Protein AF-0000000080695758 (afdb_homodimer)

Structure (mmCIF, N/CA/C/O backbone):
data_AF-0000000080695758-model_v1
#
loop_
_entity.id
_entity.type
_entity.pdbx_description
1 polymer 'Response regulator receiver'
#
loop_
_atom_site.group_PDB
_atom_site.id
_atom_site.type_symbol
_atom_site.label_atom_id
_atom_site.label_alt_id
_atom_site.label_comp_id
_atom_site.label_asym_id
_atom_site.label_entity_id
_atom_site.label_seq_id
_atom_site.pdbx_PDB_ins_code
_atom_site.Cartn_x
_atom_site.Cartn_y
_atom_site.Cartn_z
_atom_site.occupancy
_atom_site.B_iso_or_equiv
_atom_site.auth_seq_id
_atom_site.auth_comp_id
_atom_site.auth_asym_id
_atom_site.auth_atom_id
_atom_site.pdbx_PDB_model_num
ATOM 1 N N . ALA A 1 1 ? 34.219 -2.533 -38.031 1 40.09 1 ALA A N 1
ATOM 2 C CA . ALA A 1 1 ? 34.406 -2.42 -36.594 1 40.09 1 ALA A CA 1
ATOM 3 C C . ALA A 1 1 ? 33.344 -3.213 -35.844 1 40.09 1 ALA A C 1
ATOM 5 O O . ALA A 1 1 ? 32.188 -3.244 -36.25 1 40.09 1 ALA A O 1
ATOM 6 N N . PRO A 1 2 ? 33.594 -4.176 -34.906 1 48.44 2 PRO A N 1
ATOM 7 C CA . PRO A 1 2 ? 32.625 -5.121 -34.344 1 48.44 2 PRO A CA 1
ATOM 8 C C . PRO A 1 2 ? 31.531 -4.43 -33.531 1 48.44 2 PRO A C 1
ATOM 10 O O . PRO A 1 2 ? 31.75 -3.332 -33 1 48.44 2 PRO A O 1
ATOM 13 N N . ALA A 1 3 ? 30.266 -4.734 -33.719 1 59.06 3 ALA A N 1
ATOM 14 C CA . ALA A 1 3 ? 29.078 -4.188 -33.062 1 59.06 3 ALA A CA 1
ATOM 15 C C . ALA A 1 3 ? 29.25 -4.148 -31.562 1 59.06 3 ALA A C 1
ATOM 17 O O . ALA A 1 3 ? 29.859 -5.039 -30.984 1 59.06 3 ALA A O 1
ATOM 18 N N . PRO A 1 4 ? 29.375 -2.959 -30.859 1 50.59 4 PRO A N 1
ATOM 19 C CA . PRO A 1 4 ? 29.609 -2.855 -29.422 1 50.59 4 PRO A CA 1
ATOM 20 C C . PRO A 1 4 ? 28.719 -3.785 -28.609 1 50.59 4 PRO A C 1
ATOM 22 O O . PRO A 1 4 ? 27.562 -4.043 -28.984 1 50.59 4 PRO A O 1
ATOM 25 N N . LYS A 1 5 ? 29.188 -4.793 -27.859 1 50.69 5 LYS A N 1
ATOM 26 C CA . LYS A 1 5 ? 28.453 -5.711 -27 1 50.69 5 LYS A CA 1
ATOM 27 C C . LYS A 1 5 ? 27.469 -4.957 -26.109 1 50.69 5 LYS A C 1
ATOM 29 O O . LYS A 1 5 ? 27.797 -3.902 -25.562 1 50.69 5 LYS A O 1
ATOM 34 N N . PRO A 1 6 ? 26.109 -5.141 -26.219 1 49.41 6 PRO A N 1
ATOM 35 C CA . PRO A 1 6 ? 25.125 -4.43 -25.406 1 49.41 6 PRO A CA 1
ATOM 36 C C . PRO A 1 6 ? 25.516 -4.344 -23.938 1 49.41 6 PRO A C 1
ATOM 38 O O . PRO A 1 6 ? 26.234 -5.215 -23.438 1 49.41 6 PRO A O 1
ATOM 41 N N . ALA A 1 7 ? 25.547 -3.215 -23.281 1 50.53 7 ALA A N 1
ATOM 42 C CA . ALA A 1 7 ? 25.844 -2.969 -21.859 1 50.53 7 ALA A CA 1
ATOM 43 C C . ALA A 1 7 ? 25.156 -4.004 -20.969 1 50.53 7 ALA A C 1
ATOM 45 O O . ALA A 1 7 ? 24.125 -4.57 -21.344 1 50.53 7 ALA A O 1
ATOM 46 N N . PRO A 1 8 ? 25.859 -4.75 -20.125 1 46.97 8 PRO A N 1
ATOM 47 C CA . PRO A 1 8 ? 25.312 -5.785 -19.25 1 46.97 8 PRO A CA 1
ATOM 48 C C . PRO A 1 8 ? 23.969 -5.387 -18.641 1 46.97 8 PRO A C 1
ATOM 50 O O . PRO A 1 8 ? 23.734 -4.211 -18.359 1 46.97 8 PRO A O 1
ATOM 53 N N . ALA A 1 9 ? 22.891 -6.078 -18.812 1 52.06 9 ALA A N 1
ATOM 54 C CA . ALA A 1 9 ? 21.578 -5.891 -18.203 1 52.06 9 ALA A CA 1
ATOM 55 C C . ALA A 1 9 ? 21.688 -5.625 -16.703 1 52.06 9 ALA A C 1
ATOM 57 O O . ALA A 1 9 ? 22.641 -6.086 -16.062 1 52.06 9 ALA A O 1
ATOM 58 N N . PRO A 1 10 ? 21.375 -4.516 -16.219 1 50.38 10 PRO A N 1
ATOM 59 C CA . PRO A 1 10 ? 21.438 -4.277 -14.773 1 50.38 10 PRO A CA 1
ATOM 60 C C . PRO A 1 10 ? 21.094 -5.523 -13.953 1 50.38 10 PRO A C 1
ATOM 62 O O . PRO A 1 10 ? 20.25 -6.316 -14.359 1 50.38 10 PRO A O 1
ATOM 65 N N . VAL A 1 11 ? 22.016 -5.961 -13.188 1 52.47 11 VAL A N 1
ATOM 66 C CA . VAL A 1 11 ? 21.891 -7.141 -12.344 1 52.47 11 VAL A CA 1
ATOM 67 C C . VAL A 1 11 ? 20.578 -7.082 -11.57 1 52.47 11 VAL A C 1
ATOM 69 O O . VAL A 1 11 ? 20.297 -6.102 -10.867 1 52.47 11 VAL A O 1
ATOM 72 N N . ARG A 1 12 ? 19.531 -7.582 -12.117 1 58.72 12 ARG A N 1
ATOM 73 C CA . ARG A 1 12 ? 18.25 -7.715 -11.438 1 58.72 12 ARG A CA 1
ATOM 74 C C . ARG A 1 12 ? 18.406 -8.445 -10.109 1 58.72 12 ARG A C 1
ATOM 76 O O . ARG A 1 12 ? 19.109 -9.445 -10.023 1 58.72 12 ARG A O 1
ATOM 83 N N . SER A 1 13 ? 18.188 -7.68 -8.93 1 67 13 SER A N 1
ATOM 84 C CA . SER A 1 13 ? 18.219 -8.312 -7.617 1 67 13 SER A CA 1
ATOM 85 C C . SER A 1 13 ? 17.516 -9.664 -7.637 1 67 13 SER A C 1
ATOM 87 O O . SER A 1 13 ? 16.703 -9.938 -8.523 1 67 13 SER A O 1
ATOM 89 N N . ALA A 1 14 ? 18.016 -10.508 -6.859 1 75.44 14 ALA A N 1
ATOM 90 C CA . ALA A 1 14 ? 17.516 -11.875 -6.738 1 75.44 14 ALA A CA 1
ATOM 91 C C . ALA A 1 14 ? 16.031 -11.875 -6.395 1 75.44 14 ALA A C 1
ATOM 93 O O . ALA A 1 14 ? 15.555 -11.031 -5.633 1 75.44 14 ALA A O 1
ATOM 94 N N . GLN A 1 15 ? 15.281 -12.641 -7.121 1 80.12 15 GLN A N 1
ATOM 95 C CA . GLN A 1 15 ? 13.852 -12.82 -6.875 1 80.12 15 GLN A CA 1
ATOM 96 C C . GLN A 1 15 ? 13.602 -13.352 -5.465 1 80.12 15 GLN A C 1
ATOM 98 O O . GLN A 1 15 ? 14.195 -14.352 -5.059 1 80.12 15 GLN A O 1
ATOM 103 N N . PRO A 1 16 ? 12.805 -12.641 -4.73 1 85.62 16 PRO A N 1
ATOM 104 C CA . PRO A 1 16 ? 12.484 -13.164 -3.402 1 85.62 16 PRO A CA 1
ATOM 105 C C . PRO A 1 16 ? 11.883 -14.57 -3.451 1 85.62 16 PRO A C 1
ATOM 107 O O . PRO A 1 16 ? 11.234 -14.93 -4.434 1 85.62 16 PRO A O 1
ATOM 110 N N . THR A 1 17 ? 12.188 -15.375 -2.41 1 86.31 17 THR A N 1
ATOM 111 C CA . THR A 1 17 ? 11.633 -16.719 -2.32 1 86.31 17 THR A CA 1
ATOM 112 C C . THR A 1 17 ? 10.312 -16.719 -1.546 1 86.31 17 THR A C 1
ATOM 114 O O . THR A 1 17 ? 10.055 -15.797 -0.765 1 86.31 17 THR A O 1
ATOM 117 N N . GLY A 1 18 ? 9.438 -17.688 -1.963 1 86.94 18 GLY A N 1
ATOM 118 C CA . GLY A 1 18 ? 8.141 -17.766 -1.302 1 86.94 18 GLY A CA 1
ATOM 119 C C . GLY A 1 18 ? 7.57 -19.172 -1.282 1 86.94 18 GLY A C 1
ATOM 120 O O . GLY A 1 18 ? 8.297 -20.156 -1.453 1 86.94 18 GLY A O 1
ATOM 121 N N . ARG A 1 19 ? 6.324 -19.281 -0.872 1 83.88 19 ARG A N 1
ATOM 122 C CA . ARG A 1 19 ? 5.605 -20.531 -0.736 1 83.88 19 ARG A CA 1
ATOM 123 C C . ARG A 1 19 ? 5.246 -21.109 -2.102 1 83.88 19 ARG A C 1
ATOM 125 O O . ARG A 1 19 ? 4.984 -22.312 -2.229 1 83.88 19 ARG A O 1
ATOM 132 N N . GLY A 1 20 ? 5.184 -20.234 -3.07 1 88.31 20 GLY A N 1
ATOM 133 C CA . GLY A 1 20 ? 4.785 -20.625 -4.414 1 88.31 20 GLY A CA 1
ATOM 134 C C . GLY A 1 20 ? 4.844 -19.484 -5.41 1 88.31 20 GLY A C 1
ATOM 135 O O . GLY A 1 20 ? 5.395 -18.422 -5.113 1 88.31 20 GLY A O 1
ATOM 136 N N . GLN A 1 21 ? 4.379 -19.938 -6.57 1 91.06 21 GLN A N 1
ATOM 137 C CA . GLN A 1 21 ? 4.312 -18.953 -7.645 1 91.06 21 GLN A CA 1
ATOM 138 C C . GLN A 1 21 ? 2.9 -18.844 -8.219 1 91.06 21 GLN A C 1
ATOM 140 O O . GLN A 1 21 ? 2.078 -19.75 -8.008 1 91.06 21 GLN A O 1
ATOM 145 N N . GLY A 1 22 ? 2.621 -17.703 -8.828 1 93.81 22 GLY A N 1
ATOM 146 C CA . GLY A 1 22 ? 1.335 -17.484 -9.469 1 93.81 22 GLY A CA 1
ATOM 147 C C . GLY A 1 22 ? 1.36 -16.359 -10.484 1 93.81 22 GLY A C 1
ATOM 148 O O . GLY A 1 22 ? 2.432 -15.883 -10.859 1 93.81 22 GLY A O 1
ATOM 149 N N . GLN A 1 23 ? 0.161 -16.156 -11.016 1 96.44 23 GLN A N 1
ATOM 150 C CA . GLN A 1 23 ? -0.041 -15.039 -11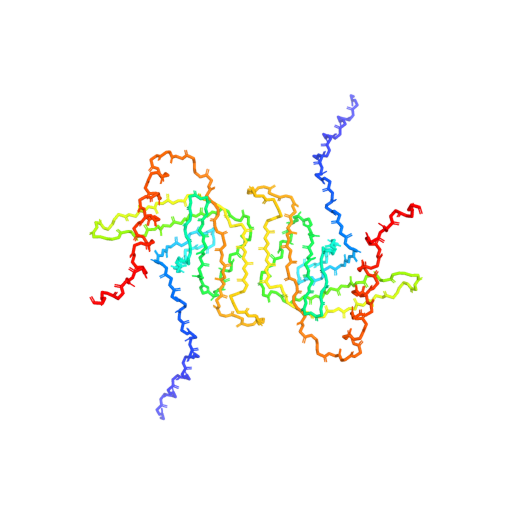.938 1 96.44 23 GLN A CA 1
ATOM 151 C C . GLN A 1 23 ? -1.097 -14.07 -11.414 1 96.44 23 GLN A C 1
ATOM 153 O O . GLN A 1 23 ? -2.203 -14.484 -11.055 1 96.44 23 GLN A O 1
ATOM 158 N N . LEU A 1 24 ? -0.709 -12.852 -11.344 1 97.12 24 LEU A N 1
ATOM 159 C CA . LEU A 1 24 ? -1.635 -11.789 -10.977 1 97.12 24 LEU A CA 1
ATOM 160 C C . LEU A 1 24 ? -2.158 -11.07 -12.211 1 97.12 24 LEU A C 1
ATOM 162 O O . LEU A 1 24 ? -1.387 -10.445 -12.945 1 97.12 24 LEU A O 1
ATOM 166 N N . ARG A 1 25 ? -3.391 -11.141 -12.367 1 98 25 ARG A N 1
ATOM 167 C CA . ARG A 1 25 ? -4.012 -10.477 -13.516 1 98 25 ARG A CA 1
ATOM 168 C C . ARG A 1 25 ? -4.688 -9.18 -13.102 1 98 25 ARG A C 1
ATOM 170 O O . ARG A 1 25 ? -5.586 -9.18 -12.258 1 98 25 ARG A O 1
ATOM 177 N N . LEU A 1 26 ? -4.203 -8.203 -13.641 1 96.94 26 LEU A N 1
ATOM 178 C CA . LEU A 1 26 ? -4.703 -6.852 -13.398 1 96.94 26 LEU A CA 1
ATOM 179 C C . LEU A 1 26 ? -5.328 -6.27 -14.664 1 96.94 26 LEU A C 1
ATOM 181 O O . LEU A 1 26 ? -5.16 -6.816 -15.758 1 96.94 26 LEU A O 1
ATOM 185 N N . PRO A 1 27 ? -6.094 -5.113 -14.508 1 94.12 27 PRO A N 1
ATOM 186 C CA . PRO A 1 27 ? -6.641 -4.457 -15.695 1 94.12 27 PRO A CA 1
ATOM 187 C C . PRO A 1 27 ? -5.559 -4.07 -16.703 1 94.12 27 PRO A C 1
ATOM 189 O O . PRO A 1 27 ? -5.816 -4.047 -17.906 1 94.12 27 PRO A O 1
ATOM 192 N N . ASN A 1 28 ? -4.441 -3.832 -16.203 1 93.25 28 ASN A N 1
ATOM 193 C CA . ASN A 1 28 ? -3.395 -3.346 -17.094 1 93.25 28 ASN A CA 1
ATOM 194 C C . ASN A 1 28 ? -2.441 -4.465 -17.5 1 93.25 28 ASN A C 1
ATOM 196 O O . ASN A 1 28 ? -1.382 -4.207 -18.078 1 93.25 28 ASN A O 1
ATOM 200 N N . GLY A 1 29 ? -2.762 -5.711 -17.188 1 94.62 29 GLY A N 1
ATOM 201 C CA . GLY A 1 29 ? -1.928 -6.816 -17.641 1 94.62 29 GLY A CA 1
ATOM 202 C C . GLY A 1 29 ? -1.77 -7.91 -16.594 1 94.62 29 GLY A C 1
ATOM 203 O O . GLY A 1 29 ? -2.303 -7.805 -15.492 1 94.62 29 GLY A O 1
ATOM 204 N N . THR A 1 30 ? -1.079 -8.945 -17 1 96.5 30 THR A N 1
ATOM 205 C CA . THR A 1 30 ? -0.782 -10.086 -16.141 1 96.5 30 THR A CA 1
ATOM 206 C C . THR A 1 30 ? 0.687 -10.086 -15.734 1 96.5 30 THR A C 1
ATOM 208 O O . THR A 1 30 ? 1.567 -9.812 -16.547 1 96.5 30 THR A O 1
ATOM 211 N N . GLN A 1 31 ? 0.885 -10.383 -14.469 1 95 31 GLN A N 1
ATOM 212 C CA . GLN A 1 31 ? 2.252 -10.383 -13.961 1 95 31 GLN A CA 1
ATOM 213 C C . GLN A 1 31 ? 2.521 -11.617 -13.109 1 95 31 GLN A C 1
ATOM 215 O O . GLN A 1 31 ? 1.7 -12 -12.273 1 95 31 GLN A O 1
ATOM 220 N N . SER A 1 32 ? 3.713 -12.203 -13.398 1 95.12 32 SER A N 1
ATOM 221 C CA . SER A 1 32 ? 4.133 -13.297 -12.523 1 95.12 32 SER A CA 1
ATOM 222 C C . SER A 1 32 ? 4.383 -12.797 -11.102 1 95.12 32 SER A C 1
ATOM 224 O O . SER A 1 32 ? 4.863 -11.68 -10.906 1 95.12 32 SER A O 1
ATOM 226 N N . CYS A 1 33 ? 4.055 -13.734 -10.109 1 96 33 CYS A N 1
ATOM 227 C CA . CYS A 1 33 ? 4.254 -13.312 -8.727 1 96 33 CYS A CA 1
ATOM 228 C C . CYS A 1 33 ? 4.727 -14.484 -7.867 1 96 33 CYS A C 1
ATOM 230 O O . CYS A 1 33 ? 4.531 -15.641 -8.227 1 96 33 CYS A O 1
ATOM 232 N N . VAL A 1 34 ? 5.441 -14.109 -6.82 1 95.44 34 VAL A N 1
ATOM 233 C CA . VAL A 1 34 ? 5.797 -15.039 -5.758 1 95.44 34 VAL A CA 1
ATOM 234 C C . VAL A 1 34 ? 4.766 -14.961 -4.633 1 95.44 34 VAL A C 1
ATOM 236 O O . VAL A 1 34 ? 4.387 -13.875 -4.207 1 95.44 34 VAL A O 1
ATOM 239 N N . ILE A 1 35 ? 4.285 -16.094 -4.211 1 95.38 35 ILE A N 1
ATOM 240 C CA . ILE A 1 35 ? 3.361 -16.141 -3.082 1 95.38 35 ILE A CA 1
ATOM 241 C C . ILE A 1 35 ? 4.148 -16.219 -1.776 1 95.38 35 ILE A C 1
ATOM 243 O O . ILE A 1 35 ? 4.785 -17.234 -1.482 1 95.38 35 ILE A O 1
ATOM 247 N N . LYS A 1 36 ? 4.062 -15.172 -0.997 1 95.81 36 LYS A N 1
ATOM 248 C CA . LYS A 1 36 ? 4.75 -15.125 0.292 1 95.81 36 LYS A CA 1
ATOM 249 C C . LYS A 1 36 ? 3.896 -15.758 1.39 1 95.81 36 LYS A C 1
ATOM 251 O O . LYS A 1 36 ? 4.422 -16.422 2.291 1 95.81 36 LYS A O 1
ATOM 256 N N . ALA A 1 37 ? 2.67 -15.492 1.323 1 95.5 37 ALA A N 1
ATOM 257 C CA . ALA A 1 37 ? 1.721 -16.031 2.297 1 95.5 37 ALA A CA 1
ATOM 258 C C . ALA A 1 37 ? 0.341 -16.219 1.671 1 95.5 37 ALA A C 1
ATOM 260 O O . ALA A 1 37 ? -0.025 -15.5 0.733 1 95.5 37 ALA A O 1
ATOM 261 N N . LEU A 1 38 ? -0.339 -17.203 2.197 1 93.06 38 LEU A N 1
ATOM 262 C CA . LEU A 1 38 ? -1.688 -17.516 1.74 1 93.06 38 LEU A CA 1
ATOM 263 C C . LEU A 1 38 ? -2.586 -17.891 2.916 1 93.06 38 LEU A C 1
ATOM 265 O O . LEU A 1 38 ? -2.229 -18.734 3.734 1 93.06 38 LEU A O 1
ATOM 269 N N . THR A 1 39 ? -3.639 -17.219 2.99 1 92.88 39 THR A N 1
ATOM 270 C CA . THR A 1 39 ? -4.676 -17.547 3.961 1 92.88 39 THR A CA 1
ATOM 271 C C . THR A 1 39 ? -6.016 -17.766 3.264 1 92.88 39 THR A C 1
ATOM 273 O O . THR A 1 39 ? -6.09 -17.781 2.033 1 92.88 39 THR A O 1
ATOM 276 N N . LEU A 1 40 ? -7.004 -17.938 4 1 91.19 40 LEU A N 1
ATOM 277 C CA . LEU A 1 40 ? -8.32 -18.125 3.408 1 91.19 40 LEU A CA 1
ATOM 278 C C . LEU A 1 40 ? -8.906 -16.781 2.959 1 91.19 40 LEU A C 1
ATOM 280 O O . LEU A 1 40 ? -9.875 -16.75 2.191 1 91.19 40 LEU A O 1
ATOM 284 N N . LYS A 1 41 ? -8.328 -15.688 3.396 1 94 41 LYS A N 1
ATOM 285 C CA . LYS A 1 41 ? -8.914 -14.375 3.145 1 94 41 LYS A CA 1
ATOM 286 C C . LYS A 1 41 ? -8.094 -13.594 2.123 1 94 41 LYS A C 1
ATOM 288 O O . LYS A 1 41 ? -8.633 -12.75 1.398 1 94 41 LYS A O 1
ATOM 293 N N . ASP A 1 42 ? -6.785 -13.875 2.146 1 95.88 42 ASP A N 1
ATOM 294 C CA . ASP A 1 42 ? -5.949 -13.047 1.283 1 95.88 42 ASP A CA 1
ATOM 295 C C . ASP A 1 42 ? -4.633 -13.75 0.955 1 95.88 42 ASP A C 1
ATOM 297 O O . ASP A 1 42 ? -4.363 -14.844 1.463 1 95.88 42 ASP A O 1
ATOM 301 N N . ALA A 1 43 ? -3.951 -13.188 0.046 1 96.12 43 ALA A N 1
ATOM 302 C CA . ALA A 1 43 ? -2.607 -13.617 -0.342 1 96.12 43 ALA A CA 1
ATOM 303 C C . ALA A 1 43 ? -1.634 -12.445 -0.322 1 96.12 43 ALA A C 1
ATOM 305 O O . ALA A 1 43 ? -1.977 -11.336 -0.745 1 96.12 43 ALA A O 1
ATOM 306 N N . THR A 1 44 ? -0.45 -12.688 0.235 1 97.94 44 THR A N 1
ATOM 307 C CA . THR A 1 44 ? 0.65 -11.734 0.107 1 97.94 44 THR A CA 1
ATOM 308 C C . THR A 1 44 ? 1.574 -12.133 -1.042 1 97.94 44 THR A C 1
ATOM 310 O O . THR A 1 44 ? 2.152 -13.219 -1.033 1 97.94 44 THR A O 1
ATOM 313 N N . LEU A 1 45 ? 1.715 -11.258 -1.96 1 97.56 45 LEU A N 1
ATOM 314 C CA . LEU A 1 45 ? 2.453 -11.523 -3.191 1 97.56 45 LEU A CA 1
ATOM 315 C C . LEU A 1 45 ? 3.664 -10.602 -3.305 1 97.56 45 LEU A C 1
ATOM 317 O O . LEU A 1 45 ? 3.68 -9.516 -2.729 1 97.56 45 LEU A O 1
ATOM 321 N N . VAL A 1 46 ? 4.641 -11.07 -4.02 1 97.94 46 VAL A N 1
ATOM 322 C CA . VAL A 1 46 ? 5.773 -10.234 -4.406 1 97.94 46 VAL A CA 1
ATOM 323 C C . VAL A 1 46 ? 5.91 -10.227 -5.926 1 97.94 46 VAL A C 1
ATOM 325 O O . VAL A 1 46 ? 5.941 -11.281 -6.559 1 97.94 46 VAL A O 1
ATOM 328 N N . ILE A 1 47 ? 5.926 -9.062 -6.445 1 97.31 47 ILE A N 1
ATOM 329 C CA . ILE A 1 47 ? 6.039 -8.914 -7.895 1 97.31 47 ILE A CA 1
ATOM 330 C C . ILE A 1 47 ? 7.168 -7.941 -8.227 1 97.31 47 ILE A C 1
ATOM 332 O O . ILE A 1 47 ? 7.578 -7.141 -7.379 1 97.31 47 ILE A O 1
ATOM 336 N N . ARG A 1 48 ? 7.594 -8 -9.453 1 96.56 48 ARG A N 1
ATOM 337 C CA . ARG A 1 48 ? 8.617 -7.074 -9.922 1 96.56 48 ARG A CA 1
ATOM 338 C C . ARG A 1 48 ? 7.992 -5.766 -10.398 1 96.56 48 ARG A C 1
ATOM 340 O O . ARG A 1 48 ? 6.934 -5.773 -11.031 1 96.56 48 ARG A O 1
ATOM 347 N N . VAL A 1 49 ? 8.688 -4.723 -10.055 1 96.5 49 VAL A N 1
ATOM 348 C CA . VAL A 1 49 ? 8.258 -3.43 -10.578 1 96.5 49 VAL A CA 1
ATOM 349 C C . VAL A 1 49 ? 8.352 -3.434 -12.102 1 96.5 49 VAL A C 1
ATOM 351 O O . VAL A 1 49 ? 9.328 -3.924 -12.672 1 96.5 49 VAL A O 1
ATOM 354 N N . SER A 1 50 ? 7.316 -2.967 -12.727 1 94.38 50 SER A N 1
ATOM 355 C CA . SER A 1 50 ? 7.25 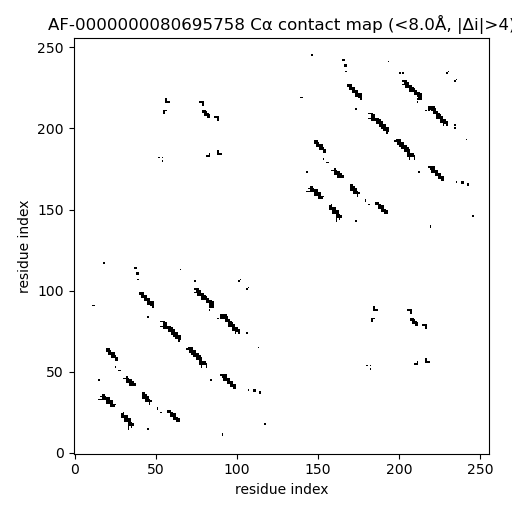-2.848 -14.18 1 94.38 50 SER A CA 1
ATOM 356 C C . SER A 1 50 ? 6.582 -1.542 -14.594 1 94.38 50 SER A C 1
ATOM 358 O O . SER A 1 50 ? 6.352 -0.663 -13.758 1 94.38 50 SER A O 1
ATOM 360 N N . GLU A 1 51 ? 6.387 -1.384 -15.906 1 90.88 51 GLU A N 1
ATOM 361 C CA . GLU A 1 51 ? 5.711 -0.193 -16.406 1 90.88 51 GLU A CA 1
ATOM 362 C C . GLU A 1 51 ? 4.25 -0.159 -15.961 1 90.88 51 GLU A C 1
ATOM 364 O O . GLU A 1 51 ? 3.643 0.912 -15.891 1 90.88 51 GLU A O 1
ATOM 369 N N . ASN A 1 52 ? 3.77 -1.318 -15.695 1 91.44 52 ASN A N 1
ATOM 370 C CA . ASN A 1 52 ? 2.383 -1.44 -15.258 1 91.44 52 ASN A CA 1
ATOM 371 C C . ASN A 1 52 ? 2.289 -1.688 -13.758 1 91.44 52 ASN A C 1
ATOM 373 O O . ASN A 1 52 ? 2.074 -2.82 -13.32 1 91.44 52 ASN A O 1
ATOM 377 N N . LEU A 1 53 ? 2.348 -0.64 -12.992 1 94.44 53 LEU A N 1
ATOM 378 C CA . LEU A 1 53 ? 2.305 -0.777 -11.539 1 94.44 53 LEU A CA 1
ATOM 379 C C . LEU A 1 53 ? 0.891 -1.092 -11.062 1 94.44 53 LEU A C 1
ATOM 381 O O . LEU A 1 53 ? -0.076 -0.486 -11.531 1 94.44 53 LEU A O 1
ATOM 385 N N . PRO A 1 54 ? 0.768 -2.033 -10.133 1 97.31 54 PRO A N 1
ATOM 386 C CA . PRO A 1 54 ? -0.563 -2.277 -9.57 1 97.31 54 PRO A CA 1
ATOM 387 C C . PRO A 1 54 ? -1.109 -1.077 -8.805 1 97.31 54 PRO A C 1
ATOM 389 O O . PRO A 1 54 ? -0.339 -0.312 -8.219 1 97.31 54 PRO A O 1
ATOM 392 N N . GLN A 1 55 ? -2.379 -0.949 -8.852 1 97.06 55 GLN A N 1
ATOM 393 C CA . GLN A 1 55 ? -3.072 0.118 -8.141 1 97.06 55 GLN A CA 1
ATOM 394 C C . GLN A 1 55 ? -3.975 -0.447 -7.047 1 97.06 55 GLN A C 1
ATOM 396 O O . GLN A 1 55 ? -4.707 -1.413 -7.273 1 97.06 55 GLN A O 1
ATOM 401 N N . VAL A 1 56 ? -3.922 0.159 -5.926 1 98.06 56 VAL A N 1
ATOM 402 C CA . VAL A 1 56 ? -4.777 -0.266 -4.824 1 98.06 56 VAL A CA 1
ATOM 403 C C . VAL A 1 56 ? -6.246 -0.176 -5.242 1 98.06 56 VAL A C 1
ATOM 405 O O . VAL A 1 56 ? -6.629 0.723 -5.996 1 98.06 56 VAL A O 1
ATOM 408 N N . LEU A 1 57 ? -7.047 -1.156 -4.758 1 97.62 57 LEU A N 1
ATOM 409 C CA . LEU A 1 57 ? -8.492 -1.241 -4.93 1 97.62 57 LEU A CA 1
ATOM 410 C C . LEU A 1 57 ? -8.844 -1.81 -6.301 1 97.62 57 LEU A C 1
ATOM 412 O O . LEU A 1 57 ? -10 -2.129 -6.57 1 97.62 57 LEU A O 1
ATOM 416 N N . ASP A 1 58 ? -7.836 -1.997 -7.188 1 97.19 58 ASP A N 1
ATOM 417 C CA . ASP A 1 58 ? -8.094 -2.652 -8.469 1 97.19 58 ASP A CA 1
ATOM 418 C C . ASP A 1 58 ? -8.664 -4.055 -8.258 1 97.19 58 ASP A C 1
ATOM 420 O O . ASP A 1 58 ? -8.172 -4.809 -7.414 1 97.19 58 ASP A O 1
ATOM 424 N N . SER A 1 59 ? -9.609 -4.34 -9.031 1 97.44 59 SER A N 1
ATOM 425 C CA . SER A 1 59 ? -10 -5.742 -9.156 1 97.44 59 SER A CA 1
ATOM 426 C C . SER A 1 59 ? -8.922 -6.555 -9.859 1 97.44 59 SER A C 1
ATOM 428 O O . SER A 1 59 ? -8.273 -6.062 -10.789 1 97.44 59 SER A O 1
ATOM 430 N N . ALA A 1 60 ? -8.836 -7.812 -9.328 1 97.56 60 ALA A N 1
ATOM 431 C CA . ALA A 1 60 ? -7.773 -8.648 -9.891 1 97.56 60 ALA A CA 1
ATOM 432 C C . ALA A 1 60 ? -8.117 -10.133 -9.766 1 97.56 60 ALA A C 1
ATOM 434 O O . ALA A 1 60 ? -9.094 -10.492 -9.109 1 97.56 60 ALA A O 1
ATOM 435 N N . VAL A 1 61 ? -7.371 -10.898 -10.453 1 96.69 61 VAL A N 1
ATOM 436 C CA . VAL A 1 61 ? -7.496 -12.352 -10.398 1 96.69 61 VAL A CA 1
ATOM 437 C C . VAL A 1 61 ? -6.129 -12.977 -10.133 1 96.69 61 VAL A C 1
ATOM 439 O O . VAL A 1 61 ? -5.133 -12.602 -10.758 1 96.69 61 VAL A O 1
ATOM 442 N N . LEU A 1 62 ? -6.098 -13.82 -9.211 1 95.5 62 LEU A N 1
ATOM 443 C CA . LEU A 1 62 ? -4.875 -14.555 -8.898 1 95.5 62 LEU A CA 1
ATOM 444 C C . LEU A 1 62 ? -4.98 -16 -9.359 1 95.5 62 LEU A C 1
ATOM 446 O O . LEU A 1 62 ? -5.879 -16.734 -8.93 1 95.5 62 LEU A O 1
ATOM 450 N N . ASP A 1 63 ? -4.094 -16.391 -10.227 1 93.56 63 ASP A N 1
ATOM 451 C CA . ASP A 1 63 ? -4.004 -17.781 -10.664 1 93.56 63 ASP A CA 1
ATOM 452 C C . ASP A 1 63 ? -2.9 -18.531 -9.914 1 93.56 63 AS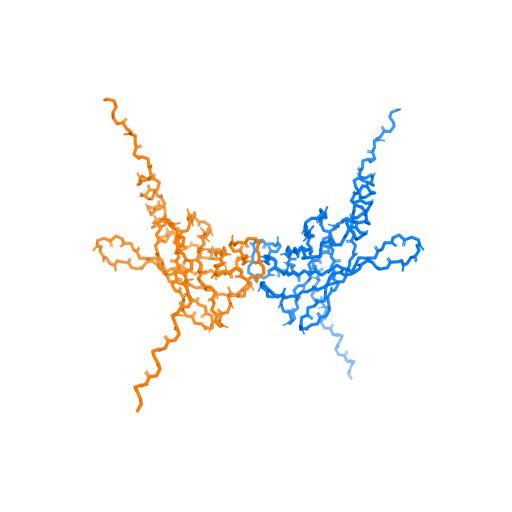P A C 1
ATOM 454 O O . ASP A 1 63 ? -1.724 -18.172 -10.023 1 93.56 63 ASP A O 1
ATOM 458 N N . LEU A 1 64 ? -3.342 -19.516 -9.117 1 88.25 64 LEU A N 1
ATOM 459 C CA . LEU A 1 64 ? -2.395 -20.328 -8.375 1 88.25 64 LEU A CA 1
ATOM 460 C C . LEU A 1 64 ? -2.137 -21.656 -9.102 1 88.25 64 LEU A C 1
ATOM 462 O O . LEU A 1 64 ? -3.074 -22.297 -9.586 1 88.25 64 LEU A O 1
ATOM 466 N N . GLU A 1 65 ? -0.846 -21.859 -9.359 1 75.5 65 GLU A N 1
ATOM 467 C CA . GLU A 1 65 ? -0.507 -23.141 -10 1 75.5 65 GLU A CA 1
ATOM 468 C C . GLU A 1 65 ? -0.168 -24.203 -8.961 1 75.5 65 GLU A C 1
ATOM 470 O O . GLU A 1 65 ? 0.622 -23.953 -8.047 1 75.5 65 GLU A O 1
ATOM 475 N N . GLN A 1 66 ? -0.989 -25.219 -8.867 1 63.66 66 GLN A N 1
ATOM 476 C CA . GLN A 1 66 ? -0.768 -26.25 -7.863 1 63.66 66 GLN A CA 1
ATOM 477 C C . GLN A 1 66 ? -0.247 -27.531 -8.5 1 63.66 66 GLN A C 1
ATOM 479 O O . GLN A 1 66 ? -0.876 -28.078 -9.406 1 63.66 66 GLN A O 1
ATOM 484 N N . GLY A 1 67 ? 0.858 -28.016 -7.793 1 58.97 67 GLY A N 1
ATOM 485 C CA . GLY A 1 67 ? 1.452 -29.344 -7.832 1 58.97 67 GLY A CA 1
ATOM 486 C C . GLY A 1 67 ? 1.383 -29.984 -9.203 1 58.97 67 GLY A C 1
ATOM 487 O O . GLY A 1 67 ? 1.308 -29.297 -10.219 1 58.97 67 GLY A O 1
ATOM 488 N N . GLU A 1 68 ? 1.218 -31.547 -9.273 1 56.88 68 GLU A N 1
ATOM 489 C CA . GLU A 1 68 ? 1.367 -32.562 -10.297 1 56.88 68 GLU A CA 1
ATOM 490 C C . GLU A 1 68 ? 0.278 -32.469 -11.359 1 56.88 68 GLU A C 1
ATOM 492 O O . GLU A 1 68 ? 0.502 -32.781 -12.523 1 56.88 68 GLU A O 1
ATOM 497 N N . ASP A 1 69 ? -0.863 -32 -10.977 1 57.28 69 ASP A N 1
ATOM 498 C CA . ASP A 1 69 ? -1.94 -32.094 -11.953 1 57.28 69 ASP A CA 1
ATOM 499 C C . ASP A 1 69 ? -2.068 -30.828 -12.773 1 57.28 69 ASP A C 1
ATOM 501 O O . ASP A 1 69 ? -2.939 -30.719 -13.641 1 57.28 69 ASP A O 1
ATOM 505 N N . ASN A 1 70 ? -1.28 -29.953 -12.711 1 62.31 70 ASN A N 1
ATOM 506 C CA . ASN A 1 70 ? -1.292 -28.75 -13.523 1 62.31 70 ASN A CA 1
ATOM 507 C C . ASN A 1 70 ? -2.605 -27.984 -13.367 1 62.31 70 ASN A C 1
ATOM 509 O O . ASN A 1 70 ? -3.119 -27.422 -14.344 1 62.31 70 ASN A O 1
ATOM 513 N N . GLU A 1 71 ? -3.336 -28.156 -12.25 1 70.5 71 GLU A N 1
ATOM 514 C CA . GLU A 1 71 ? -4.598 -27.469 -12.023 1 70.5 71 GLU A CA 1
ATOM 515 C C . GLU A 1 71 ? -4.359 -26.031 -11.523 1 70.5 71 GLU A C 1
ATOM 517 O O . GLU A 1 71 ? -3.455 -25.797 -10.727 1 70.5 71 GLU A O 1
ATOM 522 N N . VAL A 1 72 ? -5.031 -25.109 -12.242 1 79.12 72 VAL A N 1
ATOM 523 C CA . VAL A 1 72 ? -4.914 -23.688 -11.914 1 79.12 72 VAL A CA 1
ATOM 524 C C . VAL A 1 72 ? -6.145 -23.234 -11.125 1 79.12 72 VAL A C 1
ATOM 526 O O . VAL A 1 72 ? -7.277 -23.438 -11.562 1 79.12 72 VAL A O 1
ATOM 529 N N . ALA A 1 73 ? -5.875 -22.844 -9.836 1 84.31 73 ALA A N 1
ATOM 530 C CA . ALA A 1 73 ? -6.941 -22.219 -9.047 1 84.31 73 ALA A CA 1
ATOM 531 C C . ALA A 1 73 ? -7.012 -20.719 -9.305 1 84.31 73 ALA A C 1
ATOM 533 O O . ALA A 1 73 ? -6.004 -20.016 -9.203 1 84.31 73 ALA A O 1
ATOM 534 N N . ARG A 1 74 ? -8.219 -20.312 -9.758 1 89.94 74 ARG A N 1
ATOM 535 C CA . ARG A 1 74 ? -8.43 -18.906 -10.047 1 89.94 74 ARG A CA 1
ATOM 536 C C . ARG A 1 74 ? -9.195 -18.219 -8.914 1 89.94 74 ARG A C 1
ATOM 538 O O . ARG A 1 74 ? -10.32 -18.609 -8.594 1 89.94 74 ARG A O 1
ATOM 545 N N . LEU A 1 75 ? -8.57 -17.234 -8.305 1 92.44 75 LEU A N 1
ATOM 546 C CA . LEU A 1 75 ? -9.172 -16.531 -7.184 1 92.44 75 LEU A CA 1
ATOM 547 C C . LEU A 1 75 ? -9.461 -15.078 -7.551 1 92.44 75 LEU A C 1
ATOM 549 O O . LEU A 1 75 ? -8.578 -14.367 -8.031 1 92.44 75 LEU A O 1
ATOM 553 N N . ASN A 1 76 ? -10.719 -14.617 -7.324 1 95.19 76 ASN A N 1
ATOM 554 C CA . ASN A 1 76 ? -11.102 -13.227 -7.559 1 95.19 76 ASN A CA 1
ATOM 555 C C . ASN A 1 76 ? -10.922 -12.383 -6.305 1 95.19 76 ASN A C 1
ATOM 557 O O . ASN A 1 76 ? -11.18 -12.844 -5.191 1 95.19 76 ASN A O 1
ATOM 561 N N . GLY A 1 77 ? -10.484 -11.156 -6.594 1 97.62 77 GLY A N 1
ATOM 562 C CA . GLY A 1 77 ? -10.32 -10.258 -5.461 1 97.62 77 GLY A CA 1
ATOM 563 C C . GLY A 1 77 ? -9.945 -8.844 -5.867 1 97.62 77 GLY A C 1
ATOM 564 O O . GLY A 1 77 ? -10.289 -8.398 -6.965 1 97.62 77 GLY A O 1
ATOM 565 N N . TYR A 1 78 ? -9.438 -8.094 -4.938 1 98.31 78 TYR A N 1
ATOM 566 C CA . TYR A 1 78 ? -8.938 -6.742 -5.16 1 98.31 78 TYR A CA 1
ATOM 567 C C . TYR A 1 78 ? -7.605 -6.535 -4.445 1 98.31 78 TYR A C 1
ATOM 569 O O . TYR A 1 78 ? -7.27 -7.273 -3.514 1 98.31 78 TYR A O 1
ATOM 577 N N . LEU A 1 79 ? -6.875 -5.582 -4.91 1 98.62 79 LEU A N 1
ATOM 578 C CA . LEU A 1 79 ? -5.602 -5.254 -4.273 1 98.62 79 LEU A CA 1
ATOM 579 C C . LEU A 1 79 ? -5.82 -4.41 -3.023 1 98.62 79 LEU A C 1
ATOM 581 O O . LEU A 1 79 ? -6.125 -3.221 -3.119 1 98.62 79 LEU A O 1
ATOM 585 N N . HIS A 1 80 ? -5.586 -5.012 -1.918 1 98.62 80 HIS A N 1
ATOM 586 C CA . HIS A 1 80 ? -5.793 -4.328 -0.646 1 98.62 80 HIS A CA 1
ATOM 587 C C . HIS A 1 80 ? -4.652 -3.359 -0.349 1 98.62 80 HIS A C 1
ATOM 589 O O . HIS A 1 80 ? -4.879 -2.275 0.193 1 98.62 80 HIS A O 1
ATOM 595 N N . SER A 1 81 ? -3.467 -3.779 -0.693 1 98.75 81 SER A N 1
ATOM 596 C CA . SER A 1 81 ? -2.318 -2.914 -0.441 1 98.75 81 SER A CA 1
ATOM 597 C C . SER A 1 81 ? -1.193 -3.188 -1.433 1 98.75 81 SER A C 1
ATOM 599 O O . SER A 1 81 ? -1.07 -4.301 -1.95 1 98.75 81 SER A O 1
ATOM 601 N N . VAL A 1 82 ? -0.456 -2.199 -1.719 1 98.75 82 VAL A N 1
ATOM 602 C CA . VAL A 1 82 ? 0.782 -2.246 -2.488 1 98.75 82 VAL A CA 1
ATOM 603 C C . VAL A 1 82 ? 1.892 -1.521 -1.729 1 98.75 82 VAL A C 1
ATOM 605 O O . VAL A 1 82 ? 1.693 -0.406 -1.242 1 98.75 82 VAL A O 1
ATOM 608 N N . ALA A 1 83 ? 3.053 -2.17 -1.628 1 98.75 83 ALA A N 1
ATOM 609 C CA . ALA A 1 83 ? 4.168 -1.592 -0.882 1 98.75 83 ALA A CA 1
ATOM 610 C C . ALA A 1 83 ? 5.5 -1.91 -1.554 1 98.75 83 ALA A C 1
ATOM 612 O O . ALA A 1 83 ? 5.648 -2.959 -2.186 1 98.75 83 ALA A O 1
ATOM 613 N N . ALA A 1 84 ? 6.367 -0.963 -1.38 1 98.5 84 ALA A N 1
ATOM 614 C CA . ALA A 1 84 ? 7.738 -1.307 -1.738 1 98.5 84 ALA A CA 1
ATOM 615 C C . ALA A 1 84 ? 8.258 -2.463 -0.885 1 98.5 84 ALA A C 1
ATOM 617 O O . ALA A 1 84 ? 8.062 -2.477 0.333 1 98.5 84 ALA A O 1
ATOM 618 N N . PHE A 1 85 ? 8.883 -3.412 -1.577 1 97.38 85 PHE A N 1
ATOM 619 C CA . PHE A 1 85 ? 9.398 -4.559 -0.834 1 97.38 85 PHE A CA 1
ATOM 620 C C . PHE A 1 85 ? 10.641 -4.172 -0.036 1 97.38 85 PHE A C 1
ATOM 622 O O . PHE A 1 85 ? 10.828 -4.641 1.089 1 97.38 85 PHE A O 1
ATOM 629 N N . GLU A 1 86 ? 11.414 -3.301 -0.623 1 96.31 86 GLU A N 1
ATOM 630 C CA . GLU A 1 86 ? 12.578 -2.727 0.047 1 96.31 86 GLU A CA 1
ATOM 631 C C . GLU A 1 86 ? 12.273 -1.326 0.573 1 96.31 86 GLU A C 1
ATOM 633 O O . GLU A 1 86 ? 11.383 -0.644 0.062 1 96.31 86 GLU A O 1
ATOM 638 N N . GLN A 1 87 ? 13.078 -0.95 1.544 1 95.88 87 GLN A N 1
ATOM 639 C CA . GLN A 1 87 ? 12.852 0.371 2.125 1 95.88 87 GLN A CA 1
ATOM 640 C C . GLN A 1 87 ? 13.656 1.438 1.385 1 95.88 87 GLN A C 1
ATOM 642 O O . GLN A 1 87 ? 14.5 2.113 1.98 1 95.88 87 GLN A O 1
ATOM 647 N N . LYS A 1 88 ? 13.367 1.648 0.129 1 96.25 88 LYS A N 1
ATOM 648 C CA . LYS A 1 88 ? 14.023 2.637 -0.721 1 96.25 88 LYS A CA 1
ATOM 649 C C . LYS A 1 88 ? 13.125 3.041 -1.888 1 96.25 88 LYS A C 1
ATOM 651 O O . LYS A 1 88 ? 12.32 2.238 -2.367 1 96.25 88 LYS A O 1
ATOM 656 N N . PRO A 1 89 ? 13.297 4.223 -2.443 1 95.62 89 PRO A N 1
ATOM 657 C CA . PRO A 1 89 ? 12.438 4.727 -3.512 1 95.62 89 PRO A CA 1
ATOM 658 C C . PRO A 1 89 ? 12.648 3.994 -4.836 1 95.62 89 PRO A C 1
ATOM 660 O O . PRO A 1 89 ? 11.82 4.105 -5.746 1 95.62 89 PRO A O 1
ATOM 663 N N . ASP A 1 90 ? 13.75 3.248 -4.969 1 96.12 90 ASP A N 1
ATOM 664 C CA . ASP A 1 90 ? 14.031 2.523 -6.203 1 96.12 90 ASP A CA 1
ATOM 665 C C . ASP A 1 90 ? 13.898 1.017 -5.996 1 96.12 90 ASP A C 1
ATOM 667 O O . ASP A 1 90 ? 14.633 0.234 -6.605 1 96.12 90 ASP A O 1
ATOM 671 N N . SER A 1 91 ? 13.062 0.652 -5.066 1 97.44 91 SER A N 1
ATOM 672 C CA . SER A 1 91 ? 12.805 -0.767 -4.844 1 97.44 91 SER A CA 1
ATOM 673 C C . SER A 1 91 ? 12.461 -1.479 -6.148 1 97.44 91 SER A C 1
ATOM 675 O O . SER A 1 91 ? 11.648 -0.987 -6.934 1 97.44 91 SER A O 1
ATOM 677 N N . GLU A 1 92 ? 12.969 -2.654 -6.387 1 96.69 92 GLU A N 1
ATOM 678 C CA . GLU A 1 92 ? 12.742 -3.414 -7.613 1 96.69 92 GLU A CA 1
ATOM 679 C C . GLU A 1 92 ? 11.547 -4.355 -7.465 1 96.69 92 GLU A C 1
ATOM 681 O O . GLU A 1 92 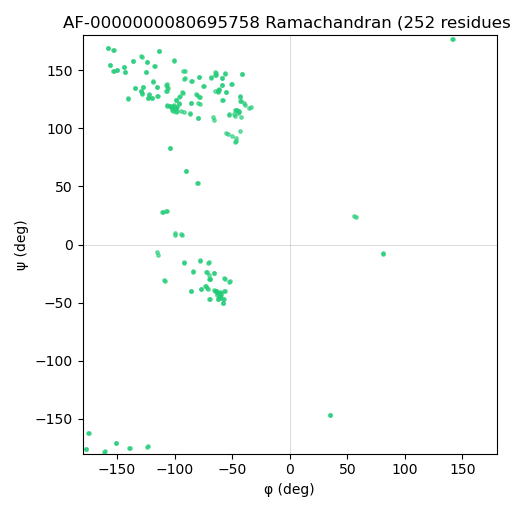? 11.031 -4.875 -8.453 1 96.69 92 GLU A O 1
ATOM 686 N N . TRP A 1 93 ? 11.18 -4.531 -6.184 1 97.44 93 TRP A N 1
ATOM 687 C CA . TRP A 1 93 ? 10.094 -5.461 -5.895 1 97.44 93 TRP A CA 1
ATOM 688 C C . TRP A 1 93 ? 8.984 -4.777 -5.102 1 97.44 93 TRP A C 1
ATOM 690 O O . TRP A 1 93 ? 9.25 -3.867 -4.309 1 97.44 93 TRP A O 1
ATOM 700 N N . LEU A 1 94 ? 7.797 -5.254 -5.363 1 98.25 94 LEU A N 1
ATOM 701 C CA . LEU A 1 94 ? 6.629 -4.781 -4.629 1 98.25 94 LEU A CA 1
ATOM 702 C C . LEU A 1 94 ? 5.969 -5.922 -3.857 1 98.25 94 LEU A C 1
ATOM 704 O O . LEU A 1 94 ? 5.914 -7.051 -4.344 1 98.25 94 LEU A O 1
ATOM 708 N N . GLN A 1 95 ? 5.547 -5.633 -2.703 1 98.62 95 GLN A N 1
ATOM 709 C CA . GLN A 1 95 ? 4.668 -6.539 -1.965 1 98.62 95 GLN A CA 1
ATOM 710 C C . GLN A 1 95 ? 3.203 -6.156 -2.15 1 98.62 95 GLN A C 1
ATOM 712 O O . GLN A 1 95 ? 2.814 -5.016 -1.892 1 98.62 95 GLN A O 1
ATOM 717 N N . VAL A 1 96 ? 2.408 -7.07 -2.535 1 98.62 96 VAL A N 1
ATOM 718 C CA . VAL A 1 96 ? 0.998 -6.824 -2.822 1 98.62 96 VAL A CA 1
ATOM 719 C C . VAL A 1 96 ? 0.127 -7.727 -1.951 1 98.62 96 VAL A C 1
ATOM 721 O O . VAL A 1 96 ? 0.369 -8.93 -1.861 1 98.62 96 VAL A O 1
ATOM 724 N N . THR A 1 97 ? -0.831 -7.141 -1.279 1 98.75 97 THR A N 1
ATOM 725 C CA . THR A 1 97 ? -1.845 -7.938 -0.599 1 98.75 97 THR A CA 1
ATOM 726 C C . THR A 1 97 ? -3.117 -8.023 -1.436 1 98.75 97 THR A C 1
ATOM 728 O O . THR A 1 97 ? -3.756 -7.004 -1.711 1 98.75 97 THR A O 1
ATOM 731 N N . PHE A 1 98 ? -3.396 -9.133 -1.786 1 97.94 98 PHE A N 1
ATOM 732 C CA . PHE A 1 98 ? -4.57 -9.469 -2.58 1 97.94 98 PHE A CA 1
ATOM 733 C C . PHE A 1 98 ? -5.645 -10.109 -1.711 1 97.94 98 PHE A C 1
ATOM 735 O O . PHE A 1 98 ? -5.434 -11.188 -1.148 1 97.94 98 PHE A O 1
ATOM 742 N N . ARG A 1 99 ? -6.801 -9.461 -1.647 1 97.88 99 ARG A N 1
ATOM 743 C CA . ARG A 1 99 ? -7.863 -9.984 -0.798 1 97.88 99 ARG A CA 1
ATOM 744 C C . ARG A 1 99 ? -8.969 -10.617 -1.635 1 97.88 99 ARG A C 1
ATOM 746 O O . ARG A 1 99 ? -9.422 -10.039 -2.625 1 97.88 99 ARG A O 1
ATOM 753 N N . PHE A 1 100 ? -9.367 -11.734 -1.187 1 96.06 100 PHE A N 1
ATOM 754 C CA . PHE A 1 100 ? -10.352 -12.508 -1.937 1 96.06 100 PHE A CA 1
ATOM 755 C C . PHE A 1 100 ? -11.75 -11.945 -1.721 1 96.06 100 PHE A C 1
ATOM 757 O O . PHE A 1 100 ? -12.086 -11.5 -0.621 1 96.06 100 PHE A O 1
ATOM 764 N N . VAL A 1 101 ? -12.555 -11.984 -2.766 1 92.62 101 VAL A N 1
ATOM 765 C CA . VAL A 1 101 ? -13.945 -11.57 -2.656 1 92.62 101 VAL A CA 1
ATOM 766 C C . VAL A 1 101 ? -14.867 -12.766 -2.877 1 92.62 101 VAL A C 1
ATOM 768 O O . VAL A 1 101 ? -16.078 -12.672 -2.676 1 92.62 101 VAL A O 1
ATOM 771 N N . ASP A 1 102 ? -14.32 -13.914 -3.299 1 77.81 102 ASP A N 1
ATOM 772 C CA . ASP A 1 102 ? -15.109 -15.109 -3.588 1 77.81 102 ASP A CA 1
ATOM 773 C C . ASP A 1 102 ? -15.5 -15.836 -2.301 1 77.81 102 ASP A C 1
ATOM 775 O O . ASP A 1 102 ? -14.648 -16.062 -1.436 1 77.81 102 ASP A O 1
ATOM 779 N N . HIS A 1 103 ? -16.766 -16.078 -2.156 1 75.62 103 HIS A N 1
ATOM 780 C CA . HIS A 1 103 ? -17.266 -16.812 -0.998 1 75.62 103 HIS A CA 1
ATOM 781 C C . HIS A 1 103 ? -17.688 -18.234 -1.382 1 75.62 103 HIS A C 1
ATOM 783 O O . HIS A 1 103 ? -18.453 -18.875 -0.651 1 75.62 103 HIS A O 1
ATOM 789 N N . ASP A 1 104 ? -17.047 -18.703 -2.371 1 82.06 104 ASP A N 1
ATOM 790 C CA . ASP A 1 104 ? -17.375 -20.047 -2.854 1 82.06 104 ASP A CA 1
ATOM 791 C C . ASP A 1 104 ? -16.766 -21.125 -1.971 1 82.06 104 ASP A C 1
ATOM 793 O O . ASP A 1 104 ? -15.531 -21.219 -1.879 1 82.06 104 ASP A O 1
ATOM 797 N N . ALA A 1 105 ? -17.594 -22 -1.39 1 84.5 105 ALA A N 1
ATOM 798 C CA . ALA A 1 105 ? -17.156 -23.016 -0.442 1 84.5 105 ALA A CA 1
ATOM 799 C C . ALA A 1 105 ? -16.125 -23.953 -1.077 1 84.5 105 ALA A C 1
ATOM 801 O O . ALA A 1 105 ? -15.188 -24.391 -0.414 1 84.5 105 ALA A O 1
ATOM 802 N N . GLN A 1 106 ? -16.453 -24.328 -2.311 1 82.56 106 GLN A N 1
ATOM 803 C CA . GLN A 1 106 ? -15.516 -25.234 -2.988 1 82.56 106 GLN A CA 1
ATOM 804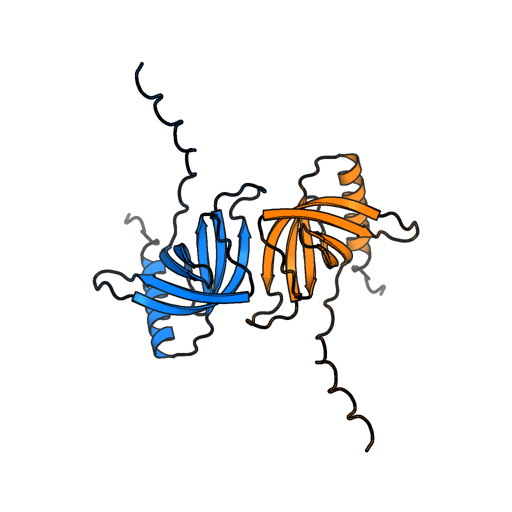 C C . GLN A 1 106 ? -14.141 -24.594 -3.123 1 82.56 106 GLN A C 1
ATOM 806 O O . GLN A 1 106 ? -13.117 -25.266 -2.91 1 82.56 106 GLN A O 1
ATOM 811 N N . LYS A 1 107 ? -14.117 -23.344 -3.457 1 80.75 107 LYS A N 1
ATOM 812 C CA . LYS A 1 107 ? -12.852 -22.625 -3.578 1 80.75 107 LYS A CA 1
ATOM 813 C C . LYS A 1 107 ? -12.141 -22.531 -2.232 1 80.75 107 LYS A C 1
ATOM 815 O O . LYS A 1 107 ? -10.922 -22.703 -2.154 1 80.75 107 LYS A O 1
ATOM 820 N N . LEU A 1 108 ? -12.938 -22.297 -1.25 1 82.75 108 LEU A N 1
ATOM 821 C CA . LEU A 1 108 ? -12.375 -22.188 0.092 1 82.75 108 LEU A CA 1
ATOM 822 C C . LEU A 1 108 ? -11.758 -23.516 0.53 1 82.75 108 LEU A C 1
ATOM 824 O O . LEU A 1 108 ? -10.727 -23.531 1.208 1 82.75 108 LEU A O 1
ATOM 828 N N . ASP A 1 109 ? -12.422 -24.562 0.205 1 86.25 109 ASP A N 1
ATOM 829 C CA . ASP A 1 109 ? -11.883 -25.891 0.515 1 86.25 109 ASP A CA 1
ATOM 830 C C . ASP A 1 109 ? -10.539 -26.109 -0.186 1 86.25 109 ASP A C 1
ATOM 832 O O . ASP A 1 109 ? -9.602 -26.625 0.416 1 86.25 109 ASP A O 1
ATOM 836 N N . TYR A 1 110 ? -10.508 -25.75 -1.402 1 82.06 110 TYR A N 1
ATOM 837 C CA . TYR A 1 110 ? -9.273 -25.859 -2.162 1 82.06 110 TYR A CA 1
ATOM 838 C C . TYR A 1 110 ? -8.156 -25.062 -1.498 1 82.06 110 TYR A C 1
ATOM 840 O O . TYR A 1 110 ? -7.039 -25.562 -1.329 1 82.06 110 TYR A O 1
ATOM 848 N N . LEU A 1 111 ? -8.461 -23.797 -1.178 1 85.06 111 LEU A N 1
ATOM 849 C CA . LEU A 1 111 ? -7.484 -22.922 -0.518 1 85.06 111 LEU A CA 1
ATOM 850 C C . LEU A 1 111 ? -7.004 -23.547 0.788 1 85.06 111 LEU A C 1
ATOM 852 O O . LEU A 1 111 ? -5.809 -23.531 1.09 1 85.06 111 LEU A O 1
ATOM 856 N N . SER A 1 112 ? -7.902 -24.141 1.491 1 87.88 112 SER A N 1
ATOM 857 C CA . SER A 1 112 ? -7.566 -24.797 2.756 1 87.88 112 SER A CA 1
ATOM 858 C C . SER A 1 112 ? -6.547 -25.906 2.551 1 87.88 112 SER A C 1
ATOM 860 O O . SER A 1 112 ? -5.605 -26.047 3.334 1 87.88 112 SER A O 1
ATOM 862 N N . ARG A 1 113 ? -6.766 -26.688 1.582 1 85.5 113 ARG A N 1
ATOM 863 C CA . ARG A 1 113 ? -5.84 -27.781 1.278 1 85.5 113 ARG A CA 1
ATOM 864 C C . ARG A 1 113 ? -4.473 -27.25 0.881 1 85.5 113 ARG A C 1
ATOM 866 O O . ARG A 1 113 ? -3.443 -27.781 1.305 1 85.5 113 ARG A O 1
ATOM 873 N N . LEU A 1 114 ? -4.48 -26.219 0.097 1 81.88 114 LEU A N 1
ATOM 874 C CA . LEU A 1 114 ? -3.232 -25.609 -0.35 1 81.88 114 LEU A CA 1
ATOM 875 C C . LEU A 1 114 ? -2.441 -25.062 0.833 1 81.88 114 LEU A C 1
ATOM 877 O O . LEU A 1 114 ? -1.219 -25.219 0.892 1 81.88 114 LEU A O 1
ATOM 881 N N . ILE A 1 115 ? -3.084 -24.344 1.713 1 86.44 115 ILE A N 1
ATOM 882 C CA . ILE A 1 115 ? -2.455 -23.75 2.883 1 86.44 115 ILE A CA 1
ATOM 883 C C . ILE A 1 115 ? -1.874 -24.844 3.777 1 86.44 115 ILE A C 1
ATOM 885 O O . ILE A 1 115 ? -0.747 -24.719 4.262 1 86.44 115 ILE A O 1
ATOM 889 N N . ALA A 1 116 ? -2.686 -25.922 3.902 1 84.44 116 ALA A N 1
ATOM 890 C CA . ALA A 1 116 ? -2.25 -27.047 4.727 1 84.44 116 ALA A CA 1
ATOM 891 C C . ALA A 1 116 ? -1 -27.703 4.145 1 84.44 116 ALA A C 1
ATOM 893 O O . ALA A 1 116 ? -0.105 -28.109 4.887 1 84.44 116 ALA A O 1
ATOM 894 N N . ARG A 1 117 ? -0.898 -27.844 2.877 1 75 117 ARG A N 1
ATOM 895 C CA . ARG A 1 117 ? 0.252 -28.453 2.211 1 75 117 ARG A CA 1
ATOM 896 C C . ARG A 1 117 ? 1.479 -27.547 2.316 1 75 117 ARG A C 1
ATOM 898 O O . ARG A 1 117 ? 2.605 -28.031 2.422 1 75 117 ARG A O 1
ATOM 905 N N . GLY A 1 118 ? 1.493 -26.219 2.064 1 67.56 118 GLY A N 1
ATOM 906 C CA . GLY A 1 118 ? 2.609 -25.297 2.209 1 67.56 118 GLY A CA 1
ATOM 907 C C . GLY A 1 118 ? 3.193 -25.281 3.609 1 67.56 118 GLY A C 1
ATOM 908 O O . GLY A 1 118 ? 4.391 -25.062 3.783 1 67.56 118 GLY A O 1
ATOM 909 N N . THR A 1 119 ? 2.41 -25.203 4.664 1 55.72 119 THR A N 1
ATOM 910 C CA . THR A 1 119 ? 2.908 -25.359 6.027 1 55.72 119 THR A CA 1
ATOM 911 C C . THR A 1 119 ? 3.705 -26.641 6.168 1 55.72 119 THR A C 1
ATOM 913 O O . THR A 1 119 ? 4.656 -26.719 6.953 1 55.72 119 THR A O 1
ATOM 916 N N . ALA A 1 120 ? 3.447 -27.703 5.504 1 44.75 120 ALA A N 1
ATOM 917 C CA . ALA A 1 120 ? 4.18 -28.969 5.594 1 44.75 120 ALA A CA 1
ATOM 918 C C . ALA A 1 120 ? 5.555 -28.859 4.953 1 44.75 120 ALA A C 1
ATOM 920 O O . ALA A 1 120 ? 6.504 -29.516 5.371 1 44.75 120 ALA A O 1
ATOM 921 N N . GLN A 1 121 ? 5.762 -28.156 3.859 1 43.44 121 GLN A N 1
ATOM 922 C CA . GLN A 1 121 ? 7.066 -28.188 3.205 1 43.44 121 GLN A CA 1
ATOM 923 C C . GLN A 1 121 ? 8.117 -27.453 4.047 1 43.44 121 GLN A C 1
ATOM 925 O O . GLN A 1 121 ? 9.312 -27.719 3.92 1 43.44 121 GLN A O 1
ATOM 930 N N . LYS A 1 122 ? 8 -26.516 4.891 1 41.94 122 LYS A N 1
ATOM 931 C CA . LYS A 1 122 ? 9.109 -25.906 5.625 1 41.94 122 LYS A CA 1
ATOM 932 C C . LYS A 1 122 ? 9.461 -26.719 6.867 1 41.94 122 LYS A C 1
ATOM 934 O O . LYS A 1 122 ? 10.438 -26.422 7.555 1 41.94 122 LYS A O 1
ATOM 939 N N . HIS A 1 123 ? 8.625 -27.5 7.406 1 36.16 123 HIS A N 1
ATOM 940 C CA . HIS A 1 123 ? 9.055 -28.109 8.664 1 36.16 123 HIS A CA 1
ATOM 941 C C . HIS A 1 123 ? 9.984 -29.297 8.406 1 36.16 123 HIS A C 1
ATOM 943 O O . HIS A 1 123 ? 9.516 -30.422 8.227 1 36.16 123 HIS A O 1
ATOM 949 N N . PHE A 1 124 ? 11.055 -29.25 7.672 1 32 124 PHE A N 1
ATOM 950 C CA . PHE A 1 124 ? 12.047 -30.312 7.828 1 32 124 PHE A CA 1
ATOM 951 C C . PHE A 1 124 ? 12.484 -30.422 9.281 1 32 124 PHE A C 1
ATOM 953 O O . PHE A 1 124 ? 13.023 -29.484 9.852 1 32 124 PHE A O 1
ATOM 960 N N . ILE A 1 125 ? 11.977 -31.266 10.117 1 33.69 125 ILE A N 1
ATOM 961 C CA . ILE A 1 125 ? 12.57 -31.734 11.367 1 33.69 125 ILE A CA 1
ATOM 962 C C . ILE A 1 125 ? 13.82 -32.562 11.062 1 33.69 125 ILE A C 1
ATOM 964 O O . ILE A 1 125 ? 13.742 -33.594 10.398 1 33.69 125 ILE A O 1
ATOM 968 N N . PRO A 1 126 ? 15.016 -32.094 11.359 1 33.56 126 PRO A N 1
ATOM 969 C CA . PRO A 1 126 ? 16.219 -32.938 11.367 1 33.56 126 PRO A CA 1
ATOM 970 C C . PRO A 1 126 ? 16.047 -34.219 12.172 1 33.56 126 PRO A C 1
ATOM 972 O O . PRO A 1 126 ? 15.445 -34.188 13.242 1 33.56 126 PRO A O 1
ATOM 975 N N . GLY A 1 127 ? 15.672 -35.281 11.562 1 27.88 127 GLY A N 1
ATOM 976 C CA . GLY A 1 127 ? 15.828 -36.562 12.266 1 27.88 127 GLY A CA 1
ATOM 977 C C . GLY A 1 127 ? 17.156 -36.688 12.969 1 27.88 127 GLY A C 1
ATOM 978 O O . GLY A 1 127 ? 18.219 -36.469 12.359 1 27.88 127 GLY A O 1
ATOM 979 N N . ALA A 1 128 ? 17.203 -36.406 14.336 1 28.22 128 ALA A N 1
ATOM 980 C CA . ALA A 1 128 ? 18.266 -37.062 15.102 1 28.22 128 ALA A CA 1
ATOM 981 C C . ALA A 1 128 ? 18.109 -38.594 15.039 1 28.22 128 ALA A C 1
ATOM 983 O O . ALA A 1 128 ? 17 -39.094 14.883 1 28.22 128 ALA A O 1
ATOM 984 N N . ALA B 1 1 ? -42.969 23.172 -13.109 1 39.59 1 ALA B N 1
ATOM 985 C CA . ALA B 1 1 ? -42.75 22.016 -12.242 1 39.59 1 ALA B CA 1
ATOM 986 C C . ALA B 1 1 ? -41.438 22.172 -11.461 1 39.59 1 ALA B C 1
ATOM 988 O O . ALA B 1 1 ? -40.438 22.656 -12 1 39.59 1 ALA B O 1
ATOM 989 N N . PRO B 1 2 ? -41.344 22.156 -10.117 1 48.78 2 PRO B N 1
ATOM 990 C CA . PRO B 1 2 ? -40.188 22.547 -9.328 1 48.78 2 PRO B CA 1
ATOM 991 C C . PRO B 1 2 ? -38.969 21.672 -9.617 1 48.78 2 PRO B C 1
ATOM 993 O O . PRO B 1 2 ? -39.094 20.516 -10.023 1 48.78 2 PRO B O 1
ATOM 996 N N . ALA B 1 3 ? -37.75 22.188 -9.867 1 58.25 3 ALA B N 1
ATOM 997 C CA . ALA B 1 3 ? -36.469 21.531 -10.172 1 58.25 3 ALA B CA 1
ATOM 998 C C . ALA B 1 3 ? -36.188 20.406 -9.172 1 58.25 3 ALA B C 1
ATOM 1000 O O . ALA B 1 3 ? -36.531 20.531 -7.996 1 58.25 3 ALA B O 1
ATOM 1001 N N . PRO B 1 4 ? -36.188 19.094 -9.523 1 51.75 4 PRO B N 1
ATOM 1002 C CA . PRO B 1 4 ? -36 17.969 -8.602 1 51.75 4 PRO B CA 1
ATOM 1003 C C . PRO B 1 4 ? -34.812 18.172 -7.66 1 51.75 4 PRO B C 1
ATOM 1005 O O . PRO B 1 4 ? -33.844 18.812 -8.039 1 51.75 4 PRO B O 1
ATOM 1008 N N . LYS B 1 5 ? -34.938 18.281 -6.336 1 51.09 5 LYS B N 1
ATOM 1009 C CA . LYS B 1 5 ? -33.906 18.406 -5.32 1 51.09 5 LYS B CA 1
ATOM 1010 C C . LYS B 1 5 ? -32.75 17.422 -5.57 1 51.09 5 LYS B C 1
ATOM 1012 O O . LYS B 1 5 ? -33 16.25 -5.887 1 51.09 5 LYS B O 1
ATOM 1017 N N . PRO B 1 6 ? -31.516 17.844 -5.871 1 50 6 PRO B N 1
ATOM 1018 C CA . PRO B 1 6 ? -30.406 16.938 -6.137 1 50 6 PRO B CA 1
ATOM 1019 C C . PRO B 1 6 ? -30.344 15.773 -5.145 1 50 6 PRO B C 1
ATOM 1021 O O . PRO B 1 6 ? -30.781 15.914 -3.998 1 50 6 PRO B O 1
ATOM 1024 N N . ALA B 1 7 ? -30.297 14.523 -5.512 1 50.44 7 ALA B N 1
ATOM 1025 C CA . ALA B 1 7 ? -30.172 13.312 -4.703 1 50.44 7 ALA B CA 1
ATOM 1026 C C . ALA B 1 7 ? -29.125 13.492 -3.604 1 50.44 7 ALA B C 1
ATOM 1028 O O . ALA B 1 7 ? -28.203 14.305 -3.738 1 50.44 7 ALA B O 1
ATOM 1029 N N . PRO B 1 8 ? -29.453 13.312 -2.322 1 47.19 8 PRO B N 1
ATOM 1030 C CA . PRO B 1 8 ? -28.547 13.484 -1.19 1 47.19 8 PRO B CA 1
ATOM 1031 C C . PRO B 1 8 ? -27.141 12.969 -1.483 1 47.19 8 PRO B C 1
ATOM 1033 O O . PRO B 1 8 ? -26.984 11.977 -2.197 1 47.19 8 PRO B O 1
ATOM 1036 N N . ALA B 1 9 ? -26.094 13.727 -1.433 1 52.19 9 ALA B N 1
ATOM 1037 C CA . ALA B 1 9 ? -24.688 13.359 -1.567 1 52.19 9 ALA B CA 1
ATOM 1038 C C . ALA B 1 9 ? -24.375 12.102 -0.758 1 52.19 9 ALA B C 1
ATOM 1040 O O . ALA B 1 9 ? -25.016 11.836 0.261 1 52.19 9 ALA B O 1
ATOM 1041 N N . PRO B 1 10 ? -24.047 11.055 -1.327 1 50.25 10 PRO B N 1
ATOM 1042 C CA . PRO B 1 10 ? -23.703 9.867 -0.546 1 50.25 10 PRO B CA 1
ATOM 1043 C C . PRO B 1 10 ? -22.984 10.211 0.759 1 50.25 10 PRO B C 1
ATOM 1045 O O . PRO B 1 10 ? -22.203 11.172 0.809 1 50.25 10 PRO B O 1
ATOM 1048 N N . VAL B 1 11 ? -23.578 9.875 1.834 1 52.47 11 VAL B N 1
ATOM 1049 C CA . VAL B 1 11 ? -23.062 10.117 3.174 1 52.47 11 VAL B CA 1
ATOM 1050 C C . VAL B 1 11 ? -21.594 9.711 3.24 1 52.47 11 VAL B C 1
ATOM 1052 O O . VAL B 1 11 ? -21.234 8.57 2.914 1 52.47 11 VAL B O 1
ATOM 1055 N N . ARG B 1 12 ? -20.703 10.594 2.938 1 58.69 12 ARG B N 1
ATOM 1056 C CA . ARG B 1 12 ? -19.266 10.375 3.088 1 58.69 12 ARG B CA 1
ATOM 1057 C C . ARG B 1 12 ? -18.922 9.914 4.5 1 58.69 12 ARG B C 1
ATOM 1059 O O . ARG B 1 12 ? -19.438 10.453 5.48 1 58.69 12 ARG B O 1
ATOM 1066 N N . SER B 1 13 ? -18.453 8.594 4.652 1 67.5 13 SER B N 1
ATOM 1067 C CA . SER B 1 13 ? -18.016 8.086 5.949 1 67.5 13 SER B CA 1
ATOM 1068 C C . SER B 1 13 ? -17.188 9.117 6.699 1 67.5 13 SER B C 1
ATOM 1070 O O . SER B 1 13 ? -16.656 10.047 6.09 1 67.5 13 SER B O 1
ATOM 1072 N N . ALA B 1 14 ? -17.328 9.078 7.938 1 75.88 14 ALA B N 1
ATOM 1073 C CA . ALA B 1 14 ? -16.641 9.992 8.844 1 75.88 14 ALA B CA 1
ATOM 1074 C C . ALA B 1 14 ? -15.133 9.945 8.625 1 75.88 14 ALA B C 1
ATOM 1076 O O . ALA B 1 14 ? -14.57 8.875 8.367 1 75.88 14 ALA B O 1
ATOM 1077 N N . GLN B 1 15 ? -14.539 11.086 8.508 1 80.88 15 GLN B N 1
ATOM 1078 C CA . GLN B 1 15 ? -13.094 11.211 8.375 1 80.88 15 GLN B CA 1
ATOM 1079 C C . GLN B 1 15 ? -12.375 10.602 9.57 1 80.88 15 GLN B C 1
ATOM 1081 O O . GLN B 1 15 ? -12.688 10.922 10.719 1 80.88 15 GLN B O 1
ATOM 1086 N N . PRO B 1 16 ? -11.492 9.695 9.305 1 86.19 16 PRO B N 1
ATOM 1087 C CA . PRO B 1 16 ? -10.727 9.148 10.43 1 86.19 16 PRO B CA 1
ATOM 1088 C C . PRO B 1 16 ? -9.992 10.227 11.227 1 86.19 16 PRO B C 1
ATOM 1090 O O . PRO B 1 16 ? -9.633 11.266 10.672 1 86.19 16 PRO B O 1
ATOM 1093 N N . THR B 1 17 ? -9.859 9.984 12.547 1 86.94 17 THR B N 1
ATOM 1094 C CA . THR B 1 17 ? -9.133 10.922 13.398 1 86.94 17 THR B CA 1
ATOM 1095 C C . THR B 1 17 ? -7.664 10.523 13.508 1 86.94 17 THR B C 1
ATOM 1097 O O . THR B 1 17 ? -7.309 9.367 13.273 1 86.94 17 THR B O 1
ATOM 1100 N N . GLY B 1 18 ? -6.836 11.609 13.68 1 87.31 18 GLY B N 1
ATOM 1101 C CA . GLY B 1 18 ? -5.406 11.352 13.781 1 87.31 18 GLY B CA 1
ATOM 1102 C C . GLY B 1 18 ? -4.676 12.383 14.625 1 87.31 18 GLY B C 1
ATOM 1103 O O . GLY B 1 18 ? -5.293 13.094 15.422 1 87.31 18 GLY B O 1
ATOM 1104 N N . ARG B 1 19 ? -3.367 12.32 14.602 1 84.19 19 ARG B N 1
ATOM 1105 C CA . ARG B 1 19 ? -2.482 13.188 15.375 1 84.19 19 ARG B CA 1
ATOM 1106 C C . ARG B 1 19 ? -2.475 14.602 14.805 1 84.19 19 ARG B C 1
ATOM 1108 O O . ARG B 1 19 ? -2.121 15.555 15.508 1 84.19 19 ARG B O 1
ATOM 1115 N N . GLY B 1 20 ? -2.809 14.695 13.562 1 88.31 20 GLY B N 1
ATOM 1116 C CA . GLY B 1 20 ? -2.777 15.977 12.867 1 88.31 20 GLY B CA 1
ATOM 1117 C C . GLY B 1 20 ? -3.266 15.891 11.438 1 88.31 20 GLY B C 1
ATOM 1118 O O . GLY B 1 20 ? -3.834 14.875 11.023 1 88.31 20 GLY B O 1
ATOM 1119 N N . GLN B 1 21 ? -3.107 17.078 10.875 1 91.12 21 GLN B N 1
ATOM 1120 C CA . GLN B 1 21 ? -3.482 17.172 9.469 1 91.12 21 GLN B CA 1
ATOM 1121 C C . GLN B 1 21 ? -2.324 17.688 8.625 1 91.12 21 GLN B C 1
ATOM 1123 O O . GLN B 1 21 ? -1.37 18.266 9.156 1 91.12 21 GLN B O 1
ATOM 1128 N N . GLY B 1 22 ? -2.377 17.375 7.336 1 93.88 22 GLY B N 1
ATOM 1129 C CA . GLY B 1 22 ? -1.372 17.844 6.395 1 93.88 22 GLY B CA 1
ATOM 1130 C C . GLY B 1 22 ? -1.834 17.781 4.953 1 93.88 22 GLY B C 1
ATOM 1131 O O . GLY B 1 22 ? -3.02 17.594 4.684 1 93.88 22 GLY B O 1
ATOM 1132 N N . GLN B 1 23 ? -0.878 18.188 4.113 1 96.5 23 GLN B N 1
ATOM 1133 C CA . GLN B 1 23 ? -1.096 18.094 2.674 1 96.5 23 GLN B CA 1
ATOM 1134 C C . GLN B 1 23 ? -0.063 17.188 2.014 1 96.5 23 GLN B C 1
ATOM 1136 O O . GLN B 1 23 ? 1.141 17.359 2.213 1 96.5 23 GLN B O 1
ATOM 1141 N N . LEU B 1 24 ? -0.572 16.25 1.304 1 97.19 24 LEU B N 1
ATOM 1142 C CA . LEU B 1 24 ? 0.28 15.367 0.514 1 97.19 24 LEU B CA 1
ATOM 1143 C C . LEU B 1 24 ? 0.322 15.812 -0.943 1 97.19 24 LEU B C 1
ATOM 1145 O O . LEU B 1 24 ? -0.702 15.805 -1.631 1 97.19 24 LEU B O 1
ATOM 1149 N N . ARG B 1 25 ? 1.464 16.141 -1.358 1 98 25 ARG B N 1
ATOM 1150 C CA . ARG B 1 25 ? 1.634 16.578 -2.738 1 98 25 ARG B CA 1
ATOM 1151 C C . ARG B 1 25 ? 2.229 15.477 -3.6 1 98 25 ARG B C 1
ATOM 1153 O O . ARG B 1 25 ? 3.33 14.992 -3.324 1 98 25 ARG B O 1
ATOM 1160 N N . LEU B 1 26 ? 1.484 15.117 -4.5 1 97.06 26 LEU B N 1
ATOM 1161 C CA . LEU B 1 26 ? 1.857 14.078 -5.453 1 97.06 26 LEU B CA 1
ATOM 1162 C C . LEU B 1 26 ? 2.006 14.656 -6.859 1 97.06 26 LEU B C 1
ATOM 1164 O O . LEU B 1 26 ? 1.598 15.789 -7.113 1 97.06 26 LEU B O 1
ATOM 1168 N N . PRO B 1 27 ? 2.631 13.852 -7.797 1 94.25 27 PRO B N 1
ATOM 1169 C CA . PRO B 1 27 ? 2.719 14.312 -9.188 1 94.25 27 PRO B CA 1
ATOM 1170 C C . PRO B 1 27 ? 1.352 14.633 -9.789 1 94.25 27 PRO B C 1
ATOM 1172 O O . PRO B 1 27 ? 1.24 15.508 -10.648 1 94.25 27 PRO B O 1
ATOM 1175 N N . ASN B 1 28 ? 0.411 13.969 -9.32 1 93.31 28 ASN B N 1
ATOM 1176 C CA . ASN B 1 28 ? -0.904 14.133 -9.93 1 93.31 28 ASN B CA 1
ATOM 1177 C C . ASN B 1 28 ? -1.784 15.078 -9.117 1 93.31 28 ASN B C 1
ATOM 1179 O O . ASN B 1 28 ? -2.988 15.172 -9.359 1 93.31 28 ASN B O 1
ATOM 1183 N N . GLY B 1 29 ? -1.229 15.742 -8.102 1 94.69 29 GLY B N 1
ATOM 1184 C CA . GLY B 1 29 ? -2.01 16.719 -7.363 1 94.69 29 GLY B CA 1
ATOM 1185 C C . GLY B 1 29 ? -1.721 16.719 -5.875 1 94.69 29 GLY B C 1
ATOM 1186 O O . GLY B 1 29 ? -0.91 15.914 -5.398 1 94.69 29 GLY B O 1
ATOM 1187 N N . THR B 1 30 ? -2.363 17.641 -5.203 1 96.5 30 THR B N 1
ATOM 1188 C CA . THR B 1 30 ? -2.25 17.766 -3.754 1 96.5 30 THR B CA 1
ATOM 1189 C C . THR B 1 30 ? -3.523 17.281 -3.064 1 96.5 30 THR B C 1
ATOM 1191 O O . THR B 1 30 ? -4.629 17.562 -3.525 1 96.5 30 THR B O 1
ATOM 1194 N N . GLN B 1 31 ? -3.299 16.562 -1.993 1 95.06 31 GLN B N 1
ATOM 1195 C CA . GLN B 1 31 ? -4.445 16.016 -1.268 1 95.06 31 GLN B CA 1
ATOM 1196 C C . GLN B 1 31 ? -4.297 16.234 0.235 1 95.06 31 GLN B C 1
ATOM 1198 O O . GLN B 1 31 ? -3.225 16.016 0.798 1 95.06 31 GLN B O 1
ATOM 1203 N N . SER B 1 32 ? -5.445 16.703 0.817 1 95.19 32 SER B N 1
ATOM 1204 C CA . SER B 1 32 ? -5.449 16.781 2.275 1 95.19 32 SER B CA 1
ATOM 1205 C C . SER B 1 32 ? -5.332 15.391 2.9 1 95.19 32 SER B C 1
ATOM 1207 O O . SER B 1 32 ? -5.875 14.422 2.373 1 95.19 32 SER B O 1
ATOM 1209 N N . CYS B 1 33 ? -4.609 15.359 4.098 1 96.06 33 CYS B N 1
ATOM 1210 C CA . CYS B 1 33 ? -4.445 14.062 4.742 1 96.06 33 CYS B CA 1
ATOM 1211 C C . CYS B 1 33 ? -4.496 14.195 6.258 1 96.06 33 CYS B C 1
ATOM 1213 O O . CYS B 1 33 ? -4.266 15.273 6.801 1 96.06 33 CYS B O 1
ATOM 1215 N N . VAL B 1 34 ? -4.926 13.109 6.879 1 95.5 34 VAL B N 1
ATOM 1216 C CA . VAL B 1 34 ? -4.836 12.945 8.328 1 95.5 34 VAL B CA 1
ATOM 1217 C C . VAL B 1 34 ? -3.539 12.227 8.688 1 95.5 34 VAL B C 1
ATOM 1219 O O . VAL B 1 34 ? -3.191 11.219 8.07 1 95.5 34 VAL B O 1
ATOM 1222 N N . ILE B 1 35 ? -2.814 12.75 9.609 1 95.38 35 ILE B N 1
ATOM 1223 C CA . ILE B 1 35 ? -1.603 12.102 10.102 1 95.38 35 ILE B CA 1
ATOM 1224 C C . ILE B 1 35 ? -1.955 11.125 11.211 1 95.38 35 ILE B C 1
ATOM 1226 O O . ILE B 1 35 ? -2.34 11.531 12.312 1 95.38 35 ILE B O 1
ATOM 1230 N N . LYS B 1 36 ? -1.782 9.859 10.945 1 95.81 36 LYS B N 1
ATOM 1231 C CA . LYS B 1 36 ? -2.061 8.82 11.938 1 95.81 36 LYS B CA 1
ATOM 1232 C C . LYS B 1 36 ? -0.851 8.586 12.836 1 95.81 36 LYS B C 1
ATOM 1234 O O . LYS B 1 36 ? -1.002 8.32 14.031 1 95.81 36 LYS B O 1
ATOM 1239 N N . ALA B 1 37 ? 0.251 8.602 12.242 1 95.56 37 ALA B N 1
ATOM 1240 C CA . ALA B 1 37 ? 1.503 8.398 12.969 1 95.56 37 ALA B CA 1
ATOM 1241 C C . ALA B 1 37 ? 2.65 9.148 12.297 1 95.56 37 ALA B C 1
ATOM 1243 O O . ALA B 1 37 ? 2.633 9.367 11.086 1 95.56 37 ALA B O 1
ATOM 1244 N N . LEU B 1 38 ? 3.582 9.539 13.141 1 93.06 38 LEU B N 1
ATOM 1245 C CA . LEU B 1 38 ? 4.766 10.258 12.68 1 93.06 38 LEU B CA 1
ATOM 1246 C C . LEU B 1 38 ? 6.008 9.797 13.43 1 93.06 38 LEU B C 1
ATOM 1248 O O . LEU B 1 38 ? 6.016 9.75 14.664 1 93.06 38 LEU B O 1
ATOM 1252 N N . THR B 1 39 ? 6.938 9.406 12.703 1 92.75 39 THR B N 1
ATOM 1253 C CA . THR B 1 39 ? 8.25 9.086 13.25 1 92.75 39 THR B CA 1
ATOM 1254 C C . THR B 1 39 ? 9.344 9.906 12.57 1 92.75 39 THR B C 1
ATOM 1256 O O . THR B 1 39 ? 9.047 10.805 11.781 1 92.75 39 THR B O 1
ATOM 1259 N N . LEU B 1 40 ? 10.516 9.625 12.875 1 91.06 40 LEU B N 1
ATOM 1260 C CA . LEU B 1 40 ? 11.617 10.344 12.242 1 91.06 40 LEU B CA 1
ATOM 1261 C C . LEU B 1 40 ? 11.875 9.82 10.828 1 91.06 40 LEU B C 1
ATOM 1263 O O . LEU B 1 40 ? 12.555 10.469 10.039 1 91.06 40 LEU B O 1
ATOM 1267 N N . LYS B 1 41 ? 11.305 8.672 10.492 1 93.94 41 LYS B N 1
ATOM 1268 C CA . LYS B 1 41 ? 11.625 8.023 9.227 1 93.94 41 LYS B CA 1
ATOM 1269 C C . LYS B 1 41 ? 10.445 8.102 8.258 1 93.94 41 LYS B C 1
ATOM 1271 O O . LYS B 1 41 ? 10.641 8.094 7.039 1 93.94 41 LYS B O 1
ATOM 1276 N N . ASP B 1 42 ? 9.25 8.117 8.852 1 95.88 42 ASP B N 1
ATOM 1277 C CA . ASP B 1 42 ? 8.094 8.047 7.961 1 95.88 42 ASP B CA 1
ATOM 1278 C C . ASP B 1 42 ? 6.84 8.602 8.633 1 95.88 42 ASP B C 1
ATOM 1280 O O . ASP B 1 42 ? 6.871 8.961 9.812 1 95.88 42 ASP B O 1
ATOM 1284 N N . ALA B 1 43 ? 5.863 8.781 7.863 1 96.12 43 ALA B N 1
ATOM 1285 C CA . ALA B 1 43 ? 4.531 9.18 8.305 1 96.12 43 ALA B CA 1
ATOM 1286 C C . ALA B 1 43 ? 3.465 8.227 7.77 1 96.12 43 ALA B C 1
ATOM 1288 O O . ALA B 1 43 ? 3.527 7.809 6.609 1 96.12 43 ALA B O 1
ATOM 1289 N N . THR B 1 44 ? 2.535 7.836 8.633 1 97.94 44 THR B N 1
ATOM 1290 C CA . THR B 1 44 ? 1.335 7.133 8.195 1 97.94 44 THR B CA 1
ATOM 1291 C C . THR B 1 44 ? 0.174 8.109 8.016 1 97.94 44 THR B C 1
ATOM 1293 O O . THR B 1 44 ? -0.24 8.773 8.969 1 97.94 44 THR B O 1
ATOM 1296 N N . LEU B 1 45 ? -0.327 8.156 6.852 1 97.62 45 LEU B N 1
ATOM 1297 C CA . LEU B 1 45 ? -1.351 9.125 6.469 1 97.62 45 LEU B CA 1
ATOM 1298 C C . LEU B 1 45 ? -2.65 8.422 6.094 1 97.62 45 LEU B C 1
ATOM 1300 O O . LEU B 1 45 ? -2.633 7.254 5.684 1 97.62 45 LEU B O 1
ATOM 1304 N N . VAL B 1 46 ? -3.723 9.117 6.258 1 97.94 46 VAL B N 1
ATOM 1305 C CA . VAL B 1 46 ? -5.016 8.672 5.742 1 97.94 46 VAL B CA 1
ATOM 1306 C C . VAL B 1 46 ? -5.59 9.734 4.809 1 97.94 46 VAL B C 1
ATOM 1308 O O . VAL B 1 46 ? -5.672 10.906 5.168 1 97.94 46 VAL B O 1
ATOM 1311 N N . ILE B 1 47 ? -5.902 9.305 3.646 1 97.31 47 ILE B N 1
ATOM 1312 C CA . ILE B 1 47 ? -6.453 10.219 2.65 1 97.31 47 ILE B CA 1
ATOM 1313 C C . ILE B 1 47 ? -7.742 9.641 2.076 1 97.31 47 ILE B C 1
ATOM 1315 O O . ILE B 1 47 ? -7.984 8.43 2.162 1 97.31 47 ILE B O 1
ATOM 1319 N N . ARG B 1 48 ? -8.5 10.5 1.477 1 96.56 48 ARG B N 1
ATOM 1320 C CA . ARG B 1 48 ? -9.727 10.062 0.815 1 96.56 48 ARG B CA 1
ATOM 1321 C C . ARG B 1 48 ? -9.438 9.578 -0.604 1 96.56 48 ARG B C 1
ATOM 1323 O O . ARG B 1 48 ? -8.617 10.164 -1.311 1 96.56 48 ARG B O 1
ATOM 1330 N N . VAL B 1 49 ? -10.133 8.531 -0.942 1 96.56 49 VAL B N 1
ATOM 1331 C CA . VAL B 1 49 ? -10.055 8.062 -2.322 1 96.56 49 VAL B CA 1
ATOM 1332 C C . VAL B 1 49 ? -10.578 9.148 -3.266 1 96.56 49 VAL B C 1
ATOM 1334 O O . VAL B 1 49 ? -11.602 9.773 -2.992 1 96.56 49 VAL B O 1
ATOM 1337 N N . SER B 1 50 ? -9.828 9.398 -4.293 1 94.44 50 SER B N 1
ATOM 1338 C CA . SER B 1 50 ? -10.203 10.359 -5.328 1 94.44 50 SER B CA 1
ATOM 1339 C C . SER B 1 50 ? -9.852 9.836 -6.719 1 94.44 50 SER B C 1
ATOM 1341 O O . SER B 1 50 ? -9.5 8.672 -6.875 1 94.44 50 SER B O 1
ATOM 1343 N N . GLU B 1 51 ? -10.07 10.68 -7.723 1 91 51 GLU B N 1
ATOM 1344 C CA . GLU B 1 51 ? -9.727 10.305 -9.086 1 91 51 GLU B CA 1
ATOM 1345 C C . GLU B 1 51 ? -8.219 10.148 -9.25 1 91 51 GLU B C 1
ATOM 1347 O O . GLU B 1 51 ? -7.754 9.438 -10.148 1 91 51 GLU B O 1
ATOM 1352 N N . ASN B 1 52 ? -7.531 10.812 -8.398 1 91.62 52 ASN B N 1
ATOM 1353 C CA . ASN B 1 52 ? -6.074 10.758 -8.438 1 91.62 52 ASN B CA 1
ATOM 1354 C C . ASN B 1 52 ? -5.52 9.875 -7.328 1 91.62 52 ASN B C 1
ATOM 1356 O O . ASN B 1 52 ? -5.055 10.375 -6.305 1 91.62 52 ASN B O 1
ATOM 1360 N N . LEU B 1 53 ? -5.488 8.602 -7.562 1 94.56 53 LEU B N 1
ATOM 1361 C CA . LEU B 1 53 ? -5.008 7.664 -6.551 1 94.56 53 LEU B CA 1
ATOM 1362 C C . LEU B 1 53 ? -3.488 7.727 -6.434 1 94.56 53 LEU B C 1
ATOM 1364 O O . LEU B 1 53 ? -2.787 7.773 -7.445 1 94.56 53 LEU B O 1
ATOM 1368 N N . PRO B 1 54 ? -2.986 7.723 -5.207 1 97.31 54 PRO B N 1
ATOM 1369 C CA . PRO B 1 54 ? -1.53 7.664 -5.062 1 97.31 54 PRO B CA 1
ATOM 1370 C C . PRO B 1 54 ? -0.94 6.355 -5.59 1 97.31 54 PRO B C 1
ATOM 1372 O O . PRO B 1 54 ? -1.596 5.312 -5.535 1 97.31 54 PRO B O 1
ATOM 1375 N N . GLN B 1 55 ? 0.235 6.469 -6.078 1 97.06 55 GLN B N 1
ATOM 1376 C CA . GLN B 1 55 ? 0.968 5.316 -6.586 1 97.06 55 GLN B CA 1
ATOM 1377 C C . GLN B 1 55 ? 2.217 5.047 -5.75 1 97.06 55 GLN B C 1
ATOM 1379 O O . GLN B 1 55 ? 2.963 5.969 -5.426 1 97.06 55 GLN B O 1
ATOM 1384 N N . VAL B 1 56 ? 2.41 3.814 -5.453 1 98.06 56 VAL B N 1
ATOM 1385 C CA . VAL B 1 56 ? 3.598 3.434 -4.695 1 98.06 56 VAL B CA 1
ATOM 1386 C C . VAL B 1 56 ? 4.852 3.857 -5.453 1 98.06 56 VAL B C 1
ATOM 1388 O O . VAL B 1 56 ? 4.883 3.818 -6.688 1 98.06 56 VAL B O 1
ATOM 1391 N N . LEU B 1 57 ? 5.887 4.293 -4.68 1 97.56 57 LEU B N 1
ATOM 1392 C CA . LEU B 1 57 ? 7.219 4.656 -5.156 1 97.56 57 LEU B CA 1
ATOM 1393 C C . LEU B 1 57 ? 7.227 6.07 -5.727 1 97.56 57 LEU B C 1
ATOM 1395 O O . LEU B 1 57 ? 8.289 6.625 -6.008 1 97.56 57 LEU B O 1
ATOM 1399 N N . ASP B 1 58 ? 6.031 6.703 -5.867 1 97.19 58 ASP B N 1
ATOM 1400 C CA . ASP B 1 58 ? 5.988 8.102 -6.293 1 97.19 58 ASP B CA 1
ATOM 1401 C C . ASP B 1 58 ? 6.758 8.992 -5.324 1 97.19 58 ASP B C 1
ATOM 1403 O O . ASP B 1 58 ? 6.641 8.844 -4.105 1 97.19 58 ASP B O 1
ATOM 1407 N N . SER B 1 59 ? 7.477 9.867 -5.898 1 97.44 59 SER B N 1
ATOM 1408 C CA . SER B 1 59 ? 7.984 10.977 -5.094 1 97.44 59 SER B CA 1
ATOM 1409 C C . SER B 1 59 ? 6.859 11.898 -4.652 1 97.44 59 SER B C 1
ATOM 1411 O O . SER B 1 59 ? 5.91 12.133 -5.402 1 97.44 59 SER B O 1
ATOM 1413 N N . ALA B 1 60 ? 7.082 12.375 -3.379 1 97.56 60 ALA B N 1
ATOM 1414 C CA . ALA B 1 60 ? 6.023 13.211 -2.83 1 97.56 60 ALA B CA 1
ATOM 1415 C C . ALA B 1 60 ? 6.574 14.188 -1.799 1 97.56 60 ALA B C 1
ATOM 1417 O O . ALA B 1 60 ? 7.742 14.094 -1.408 1 97.56 60 ALA B O 1
ATOM 1418 N N . VAL B 1 61 ? 5.766 15.117 -1.47 1 96.69 61 VAL B N 1
ATOM 1419 C CA . VAL B 1 61 ? 6.078 16.094 -0.438 1 96.69 61 VAL B CA 1
ATOM 1420 C C . VAL B 1 61 ? 4.941 16.172 0.578 1 96.69 61 VAL B C 1
ATOM 1422 O O . VAL B 1 61 ? 3.77 16.219 0.202 1 96.69 61 VAL B O 1
ATOM 1425 N N . LEU B 1 62 ? 5.285 16.078 1.777 1 95.62 62 LEU B N 1
ATOM 1426 C CA . LEU B 1 62 ? 4.309 16.203 2.855 1 95.62 62 LEU B CA 1
ATOM 1427 C C . LEU B 1 62 ? 4.461 17.547 3.564 1 95.62 62 LEU B C 1
ATOM 1429 O O . LEU B 1 62 ? 5.531 17.859 4.094 1 95.62 62 LEU B O 1
ATOM 1433 N N . ASP B 1 63 ? 3.422 18.344 3.543 1 93.69 63 ASP B N 1
ATOM 1434 C CA . ASP B 1 63 ? 3.385 19.594 4.285 1 93.69 63 ASP B CA 1
ATOM 1435 C C . ASP B 1 63 ? 2.654 19.422 5.613 1 93.69 63 ASP B C 1
ATOM 1437 O O . ASP B 1 63 ? 1.463 19.109 5.641 1 93.69 63 ASP B O 1
ATOM 1441 N N . LEU B 1 64 ? 3.426 19.594 6.688 1 88.38 64 LEU B N 1
ATOM 1442 C CA . LEU B 1 64 ? 2.85 19.516 8.023 1 88.38 64 LEU B CA 1
ATOM 1443 C C . LEU B 1 64 ? 2.566 20.906 8.578 1 88.38 64 LEU B C 1
ATOM 1445 O O . LEU B 1 64 ? 3.398 21.797 8.461 1 88.38 64 LEU B O 1
ATOM 1449 N N . GLU B 1 65 ? 1.299 21.062 8.953 1 75.56 65 GLU B N 1
ATOM 1450 C CA . GLU B 1 65 ? 0.953 22.359 9.547 1 75.56 65 GLU B CA 1
ATOM 1451 C C . GLU B 1 65 ? 1.048 22.297 11.07 1 75.56 65 GLU B C 1
ATOM 1453 O O . GLU B 1 65 ? 0.529 21.375 11.695 1 75.56 65 GLU B O 1
ATOM 1458 N N . GLN B 1 66 ? 1.967 23.031 11.625 1 63.47 66 GLN B N 1
ATOM 1459 C CA . GLN B 1 66 ? 2.152 22.984 13.078 1 63.47 66 GLN B CA 1
ATOM 1460 C C . GLN B 1 66 ? 1.64 24.266 13.727 1 63.47 66 GLN B C 1
ATOM 1462 O O . GLN B 1 66 ? 2.066 25.359 13.375 1 63.47 66 GLN B O 1
ATOM 1467 N N . GLY B 1 67 ? 0.834 23.969 14.82 1 59.41 67 GLY B N 1
ATOM 1468 C CA . GLY B 1 67 ? 0.411 24.844 15.906 1 59.41 67 GLY B CA 1
ATOM 1469 C C . GLY B 1 67 ? 0.182 26.281 15.469 1 59.41 67 GLY B C 1
ATOM 1470 O O . GLY B 1 67 ? -0.103 26.531 14.297 1 59.41 67 GLY B O 1
ATOM 1471 N N . GLU B 1 68 ? 0.507 27.391 16.5 1 57.25 68 GLU B N 1
ATOM 1472 C CA . GLU B 1 68 ? 0.201 28.812 16.625 1 57.25 68 GLU B CA 1
ATOM 1473 C C . GLU B 1 68 ? 0.937 29.641 15.555 1 57.25 68 GLU B C 1
ATOM 1475 O O . GLU B 1 68 ? 0.443 30.672 15.109 1 57.25 68 GLU B O 1
ATOM 1480 N N . ASP B 1 69 ? 2.074 29.172 15.148 1 57.41 69 ASP B N 1
ATOM 1481 C CA . ASP B 1 69 ? 2.85 30.078 14.305 1 57.41 69 ASP B CA 1
ATOM 1482 C C . ASP B 1 69 ? 2.58 29.812 12.82 1 57.41 69 ASP B C 1
ATOM 1484 O O . ASP B 1 69 ? 3.156 30.469 11.953 1 57.41 69 ASP B O 1
ATOM 1488 N N . ASN B 1 70 ? 1.741 29.094 12.461 1 62.69 70 ASN B N 1
ATOM 1489 C CA . ASN B 1 70 ? 1.371 28.844 11.078 1 62.69 70 ASN B CA 1
ATOM 1490 C C . ASN B 1 70 ? 2.566 28.375 10.25 1 62.69 70 ASN B C 1
ATOM 1492 O O . ASN B 1 70 ? 2.711 28.75 9.086 1 62.69 70 ASN B O 1
ATOM 1496 N N . GLU B 1 71 ? 3.6 27.766 10.891 1 70.75 71 GLU B N 1
ATOM 1497 C CA . GLU B 1 71 ? 4.777 27.281 10.172 1 70.75 71 GLU B CA 1
ATOM 1498 C C . GLU B 1 71 ? 4.508 25.922 9.531 1 70.75 71 GLU B C 1
ATOM 1500 O O . GLU B 1 71 ? 3.844 25.062 10.125 1 70.75 71 GLU B O 1
ATOM 1505 N N . VAL B 1 72 ? 4.84 25.891 8.227 1 79.38 72 VAL B N 1
ATOM 1506 C CA . VAL B 1 72 ? 4.645 24.672 7.453 1 79.38 72 VAL B CA 1
ATOM 1507 C C . VAL B 1 72 ? 5.98 23.953 7.273 1 79.38 72 VAL B C 1
ATOM 1509 O O . VAL B 1 72 ? 6.957 24.547 6.812 1 79.38 72 VAL B O 1
ATOM 1512 N N . ALA B 1 73 ? 6.043 22.719 7.879 1 84.5 73 ALA B N 1
ATOM 1513 C CA . ALA B 1 73 ? 7.207 21.859 7.625 1 84.5 73 ALA B CA 1
ATOM 1514 C C . ALA B 1 73 ? 7.004 21.031 6.367 1 84.5 73 ALA B C 1
ATOM 1516 O O . ALA B 1 73 ? 5.988 20.344 6.227 1 84.5 73 ALA B O 1
ATOM 1517 N N . ARG B 1 74 ? 7.961 21.234 5.441 1 90.06 74 ARG B N 1
ATOM 1518 C CA . ARG B 1 74 ? 7.898 20.484 4.188 1 90.06 74 ARG B CA 1
ATOM 1519 C C . ARG B 1 74 ? 8.859 19.297 4.203 1 90.06 74 ARG B C 1
ATOM 1521 O O . ARG B 1 74 ? 10.07 19.484 4.344 1 90.06 74 ARG B O 1
ATOM 1528 N N . LEU B 1 75 ? 8.336 18.109 4.062 1 92.5 75 LEU B N 1
ATOM 1529 C CA . LEU B 1 75 ? 9.141 16.891 4.098 1 92.5 75 LEU B CA 1
ATOM 1530 C C . LEU B 1 75 ? 9.117 16.188 2.748 1 92.5 75 LEU B C 1
ATOM 15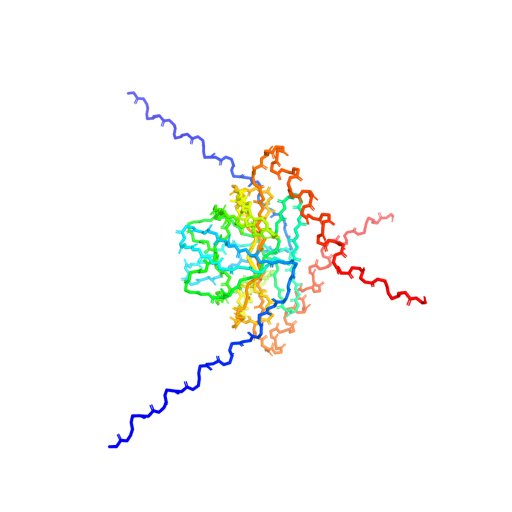32 O O . LEU B 1 75 ? 8.047 15.93 2.195 1 92.5 75 LEU B O 1
ATOM 1536 N N . ASN B 1 76 ? 10.32 15.875 2.203 1 95.12 76 ASN B N 1
ATOM 1537 C CA . ASN B 1 76 ? 10.438 15.133 0.954 1 95.12 76 ASN B CA 1
ATOM 1538 C C . ASN B 1 76 ? 10.516 13.625 1.201 1 95.12 76 ASN B C 1
ATOM 1540 O O . ASN B 1 76 ? 11.141 13.18 2.166 1 95.12 76 ASN B O 1
ATOM 1544 N N . GLY B 1 77 ? 9.875 12.922 0.26 1 97.62 77 GLY B N 1
ATOM 1545 C CA . GLY B 1 77 ? 9.938 11.477 0.393 1 97.62 77 GLY B CA 1
ATOM 1546 C C . GLY B 1 77 ? 9.281 10.742 -0.765 1 97.62 77 GLY B C 1
ATOM 1547 O O . GLY B 1 77 ? 9.234 11.258 -1.883 1 97.62 77 GLY B O 1
ATOM 1548 N N . TYR B 1 78 ? 8.977 9.5 -0.554 1 98.31 78 TYR B N 1
ATOM 1549 C CA . TYR B 1 78 ? 8.258 8.664 -1.51 1 98.31 78 TYR B CA 1
ATOM 1550 C C . TYR B 1 78 ? 7.18 7.848 -0.814 1 98.31 78 TYR B C 1
ATOM 1552 O O . TYR B 1 78 ? 7.23 7.648 0.402 1 98.31 78 TYR B O 1
ATOM 1560 N N . LEU B 1 79 ? 6.227 7.43 -1.579 1 98.62 79 LEU B N 1
ATOM 1561 C CA . LEU B 1 79 ? 5.164 6.594 -1.035 1 98.62 79 LEU B CA 1
ATOM 1562 C C . LEU B 1 79 ? 5.629 5.145 -0.9 1 98.62 79 LEU B C 1
ATOM 1564 O O . LEU B 1 79 ? 5.746 4.434 -1.898 1 98.62 79 LEU B O 1
ATOM 1568 N N . HIS B 1 80 ? 5.809 4.742 0.307 1 98.62 80 HIS B N 1
ATOM 1569 C CA . HIS B 1 80 ? 6.285 3.393 0.571 1 98.62 80 HIS B CA 1
ATOM 1570 C C . HIS B 1 80 ? 5.168 2.369 0.401 1 98.62 80 HIS B C 1
ATOM 1572 O O . HIS B 1 80 ? 5.402 1.262 -0.089 1 98.62 80 HIS B O 1
ATOM 1578 N N . SER B 1 81 ? 3.998 2.746 0.814 1 98.75 81 SER B N 1
ATOM 1579 C CA . SER B 1 81 ? 2.873 1.823 0.694 1 98.75 81 SER B CA 1
ATOM 1580 C C . SER B 1 81 ? 1.551 2.576 0.584 1 98.75 81 SER B C 1
ATOM 1582 O O . SER B 1 81 ? 1.426 3.697 1.08 1 98.75 81 SER B O 1
ATOM 1584 N N . VAL B 1 82 ? 0.647 2.006 -0.086 1 98.75 82 VAL B N 1
ATOM 1585 C CA . VAL B 1 82 ? -0.745 2.432 -0.181 1 98.75 82 VAL B CA 1
ATOM 1586 C C . VAL B 1 82 ? -1.667 1.249 0.111 1 98.75 82 VAL B C 1
ATOM 1588 O O . VAL B 1 82 ? -1.479 0.159 -0.434 1 98.75 82 VAL B O 1
ATOM 1591 N N . ALA B 1 83 ? -2.652 1.476 0.979 1 98.75 83 ALA B N 1
ATOM 1592 C CA . ALA B 1 83 ? -3.566 0.404 1.366 1 98.75 83 ALA B CA 1
ATOM 1593 C C . ALA B 1 83 ? -4.984 0.933 1.554 1 98.75 83 ALA B C 1
ATOM 1595 O O . ALA B 1 83 ? -5.176 2.086 1.944 1 98.75 83 ALA B O 1
ATOM 1596 N N . ALA B 1 84 ? -5.883 0.044 1.249 1 98.5 84 ALA B N 1
ATOM 1597 C CA . ALA B 1 84 ? -7.246 0.361 1.665 1 98.5 84 ALA B CA 1
ATOM 1598 C C . ALA B 1 84 ? -7.344 0.485 3.184 1 98.5 84 ALA B C 1
ATOM 1600 O O . ALA B 1 84 ? -6.809 -0.352 3.914 1 98.5 84 ALA B O 1
ATOM 1601 N N . PHE B 1 85 ? -8.008 1.559 3.6 1 97.38 85 PHE B N 1
ATOM 1602 C CA . PHE B 1 85 ? -8.141 1.755 5.039 1 97.38 85 PHE B CA 1
ATOM 1603 C C . PHE B 1 85 ? -9.133 0.766 5.637 1 97.38 85 PHE B C 1
ATOM 1605 O O . PHE B 1 85 ? -8.93 0.264 6.742 1 97.38 85 PHE B O 1
ATOM 1612 N N . GLU B 1 86 ? -10.148 0.499 4.859 1 96.31 86 GLU B N 1
ATOM 1613 C CA . GLU B 1 86 ? -11.125 -0.523 5.219 1 96.31 86 GLU B CA 1
ATOM 1614 C C . GLU B 1 86 ? -10.867 -1.825 4.465 1 96.31 86 GLU B C 1
ATOM 1616 O O . GLU B 1 86 ? -10.25 -1.818 3.396 1 96.31 86 GLU B O 1
ATOM 1621 N N . GLN B 1 87 ? -11.406 -2.881 5.047 1 95.81 87 GLN B N 1
ATOM 1622 C CA . GLN B 1 87 ? -11.195 -4.18 4.414 1 95.81 87 GLN B CA 1
ATOM 1623 C C . GLN B 1 87 ? -12.305 -4.488 3.414 1 95.81 87 GLN B C 1
ATOM 1625 O O . GLN B 1 87 ? -13.016 -5.484 3.559 1 95.81 87 GLN B O 1
ATOM 1630 N N . LYS B 1 88 ? -12.414 -3.695 2.381 1 96.19 88 LYS B N 1
ATOM 1631 C CA . LYS B 1 88 ? -13.414 -3.855 1.326 1 96.19 88 LYS B CA 1
ATOM 1632 C C . LYS B 1 88 ? -12.953 -3.191 0.031 1 96.19 88 LYS B C 1
ATOM 1634 O O . LYS B 1 88 ? -12.227 -2.195 0.062 1 96.19 88 LYS B O 1
ATOM 1639 N N . PRO B 1 89 ? -13.43 -3.645 -1.113 1 95.69 89 PRO B N 1
ATOM 1640 C CA . PRO B 1 89 ? -12.984 -3.121 -2.408 1 95.69 89 PRO B CA 1
ATOM 1641 C C . PRO B 1 89 ? -13.477 -1.699 -2.67 1 95.69 89 PRO B C 1
ATOM 1643 O O . PRO B 1 89 ? -12.977 -1.025 -3.572 1 95.69 89 PRO B O 1
ATOM 1646 N N . ASP B 1 90 ? -14.461 -1.219 -1.903 1 96.19 90 ASP B N 1
ATOM 1647 C CA . ASP B 1 90 ? -15 0.128 -2.092 1 96.19 90 ASP B CA 1
ATOM 1648 C C . ASP B 1 90 ? -14.617 1.035 -0.923 1 96.19 90 ASP B C 1
ATOM 1650 O O . ASP B 1 90 ? -15.391 1.913 -0.537 1 96.19 90 ASP B O 1
ATOM 1654 N N . SER B 1 91 ? -13.5 0.718 -0.314 1 97.5 91 SER B N 1
ATOM 1655 C CA . SER B 1 91 ? -13.016 1.567 0.768 1 97.5 91 SER B CA 1
ATOM 1656 C C . SER B 1 91 ? -12.977 3.033 0.347 1 97.5 91 SER B C 1
ATOM 1658 O O . SER B 1 91 ? -12.492 3.361 -0.739 1 97.5 91 SER B O 1
ATOM 1660 N N . GLU B 1 92 ? -13.383 3.953 1.182 1 96.75 92 GLU B N 1
ATOM 1661 C CA . GLU B 1 92 ? -13.43 5.379 0.88 1 96.75 92 GLU B CA 1
ATOM 1662 C C . GLU B 1 92 ? -12.141 6.074 1.294 1 96.75 92 GLU B C 1
ATOM 1664 O O . GLU B 1 92 ? -11.875 7.203 0.879 1 96.75 92 GLU B O 1
ATOM 1669 N N . TRP B 1 93 ? -11.398 5.324 2.125 1 97.44 93 TRP B N 1
ATOM 1670 C CA . TRP B 1 93 ? -10.164 5.895 2.656 1 97.44 93 TRP B CA 1
ATOM 1671 C C . TRP B 1 93 ? -8.969 4.996 2.354 1 97.44 93 TRP B C 1
ATOM 1673 O O . TRP B 1 93 ? -9.109 3.771 2.283 1 97.44 93 TRP B O 1
ATOM 1683 N N . LEU B 1 94 ? -7.848 5.664 2.182 1 98.25 94 LEU B N 1
ATOM 1684 C CA . LEU B 1 94 ? -6.586 4.957 1.972 1 98.25 94 LEU B CA 1
ATOM 1685 C C . LEU B 1 94 ? -5.594 5.277 3.082 1 98.25 94 LEU B C 1
ATOM 1687 O O . LEU B 1 94 ? -5.535 6.41 3.564 1 98.25 94 LEU B O 1
ATOM 1691 N N . GLN B 1 95 ? -4.887 4.312 3.486 1 98.62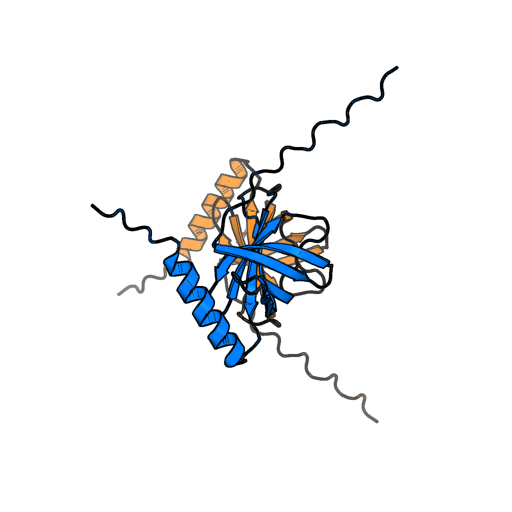 95 GLN B N 1
ATOM 1692 C CA . GLN B 1 95 ? -3.729 4.52 4.348 1 98.62 95 GLN B CA 1
ATOM 1693 C C . GLN B 1 95 ? -2.441 4.574 3.529 1 98.62 95 GLN B C 1
ATOM 1695 O O . GLN B 1 95 ? -2.143 3.654 2.766 1 98.62 95 GLN B O 1
ATOM 1700 N N . VAL B 1 96 ? -1.684 5.582 3.701 1 98.62 96 VAL B N 1
ATOM 1701 C CA . VAL B 1 96 ? -0.462 5.793 2.934 1 98.62 96 VAL B CA 1
ATOM 1702 C C . VAL B 1 96 ? 0.731 5.906 3.879 1 98.62 96 VAL B C 1
ATOM 1704 O O . VAL B 1 96 ? 0.681 6.645 4.867 1 98.62 96 VAL B O 1
ATOM 1707 N N . THR B 1 97 ? 1.763 5.152 3.607 1 98.81 97 THR B N 1
ATOM 1708 C CA . THR B 1 97 ? 3.023 5.344 4.312 1 98.81 97 THR B CA 1
ATOM 1709 C C . THR B 1 97 ? 3.998 6.16 3.471 1 98.81 97 THR B C 1
ATOM 1711 O O . THR B 1 97 ? 4.395 5.734 2.383 1 98.81 97 THR B O 1
ATOM 1714 N N . PHE B 1 98 ? 4.297 7.211 3.949 1 97.94 98 PHE B N 1
ATOM 1715 C CA . PHE B 1 98 ? 5.223 8.156 3.34 1 97.94 98 PHE B CA 1
ATOM 1716 C C . PHE B 1 98 ? 6.578 8.117 4.039 1 97.94 98 PHE B C 1
ATOM 1718 O O . PHE B 1 98 ? 6.676 8.43 5.227 1 97.94 98 PHE B O 1
ATOM 1725 N N . ARG B 1 99 ? 7.605 7.773 3.285 1 97.88 99 ARG B N 1
ATOM 1726 C CA . ARG B 1 99 ? 8.93 7.664 3.889 1 97.88 99 ARG B CA 1
ATOM 1727 C C . ARG B 1 99 ? 9.812 8.844 3.484 1 97.88 99 ARG B C 1
ATOM 1729 O O . ARG B 1 99 ? 9.875 9.203 2.307 1 97.88 99 ARG B O 1
ATOM 1736 N N . PHE B 1 100 ? 10.453 9.344 4.453 1 96.06 100 PHE B N 1
ATOM 1737 C CA . PHE B 1 100 ? 11.266 10.539 4.234 1 96.06 100 PHE B CA 1
ATOM 1738 C C . PHE B 1 100 ? 12.586 10.18 3.568 1 96.06 100 PHE B C 1
ATOM 1740 O O . PHE B 1 100 ? 13.172 9.133 3.857 1 96.06 100 PHE B O 1
ATOM 1747 N N . VAL B 1 101 ? 13.047 11.055 2.693 1 92.62 101 VAL B N 1
ATOM 1748 C CA . VAL B 1 101 ? 14.352 10.875 2.059 1 92.62 101 VAL B CA 1
ATOM 1749 C C . VAL B 1 101 ? 15.297 12 2.488 1 92.62 101 VAL B C 1
ATOM 1751 O O . VAL B 1 101 ? 16.484 11.969 2.176 1 92.62 101 VAL B O 1
ATOM 1754 N N . ASP B 1 102 ? 14.766 12.992 3.217 1 77.94 102 ASP B N 1
ATOM 1755 C CA . ASP B 1 102 ? 15.562 14.141 3.652 1 77.94 102 ASP B CA 1
ATOM 1756 C C . ASP B 1 102 ? 16.422 13.773 4.855 1 77.94 102 ASP B C 1
ATOM 1758 O O . ASP B 1 102 ? 15.945 13.18 5.82 1 77.94 102 ASP B O 1
ATOM 1762 N N . HIS B 1 103 ? 17.703 14.039 4.742 1 75.81 103 HIS B N 1
ATOM 1763 C CA . HIS B 1 103 ? 18.625 13.797 5.848 1 75.81 103 HIS B CA 1
ATOM 1764 C C . HIS B 1 103 ? 19.078 15.102 6.488 1 75.81 103 HIS B C 1
ATOM 1766 O O . HIS B 1 103 ? 20.078 15.141 7.199 1 75.81 103 HIS B O 1
ATOM 1772 N N . ASP B 1 104 ? 18.219 16.047 6.391 1 82.12 104 ASP B N 1
ATOM 1773 C CA . ASP B 1 104 ? 18.547 17.359 6.93 1 82.12 104 ASP B CA 1
ATOM 1774 C C . ASP B 1 104 ? 18.359 17.391 8.445 1 82.12 104 ASP B C 1
ATOM 1776 O O . ASP B 1 104 ? 17.25 17.234 8.945 1 82.12 104 ASP B O 1
ATOM 1780 N N . ALA B 1 105 ? 19.422 17.703 9.18 1 84.56 105 ALA B N 1
ATOM 1781 C CA . ALA B 1 105 ? 19.422 17.672 10.641 1 84.56 105 ALA B CA 1
ATOM 1782 C C . ALA B 1 105 ? 18.391 18.641 11.211 1 84.56 105 ALA B C 1
ATOM 1784 O O . ALA B 1 105 ? 17.75 18.344 12.227 1 84.56 105 ALA B O 1
ATOM 1785 N N . GLN B 1 106 ? 18.359 19.812 10.602 1 82.5 106 GLN B N 1
ATOM 1786 C CA . GLN B 1 106 ? 17.375 20.797 11.086 1 82.5 106 GLN B CA 1
ATOM 1787 C C . GLN B 1 106 ? 15.953 20.266 10.953 1 82.5 106 GLN B C 1
ATOM 1789 O O . GLN B 1 106 ? 15.141 20.422 11.867 1 82.5 106 GLN B O 1
ATOM 1794 N N . LYS B 1 107 ? 15.68 19.609 9.844 1 80.81 107 LYS B N 1
ATOM 1795 C CA . LYS B 1 107 ? 14.352 19.031 9.633 1 80.81 107 LYS B CA 1
ATOM 1796 C C . LYS B 1 107 ? 14.078 17.922 10.633 1 80.81 107 LYS B C 1
ATOM 1798 O O . LYS B 1 107 ? 12.969 17.812 11.164 1 80.81 107 LYS B O 1
ATOM 1803 N N . LEU B 1 108 ? 15.094 17.172 10.875 1 82.56 108 LEU B N 1
ATOM 1804 C CA . LEU B 1 108 ? 14.953 16.062 11.82 1 82.56 108 LEU B CA 1
ATOM 1805 C C . LEU B 1 108 ? 14.672 16.594 13.227 1 82.56 108 LEU B C 1
ATOM 1807 O O . LEU B 1 108 ? 13.898 15.977 13.977 1 82.56 108 LEU B O 1
ATOM 1811 N N . ASP B 1 109 ? 15.336 17.641 13.578 1 86.31 109 ASP B N 1
ATOM 1812 C CA . ASP B 1 109 ? 15.086 18.25 14.875 1 86.31 109 ASP B CA 1
ATOM 1813 C C . ASP B 1 109 ? 13.641 18.719 14.984 1 86.31 109 ASP B C 1
ATOM 1815 O O . ASP B 1 109 ? 12.992 18.531 16.016 1 86.31 109 ASP B O 1
ATOM 1819 N N . TYR B 1 110 ? 13.195 19.328 13.953 1 81.88 110 TYR B N 1
ATOM 1820 C CA . TYR B 1 110 ? 11.805 19.781 13.914 1 81.88 110 TYR B CA 1
ATOM 1821 C C . TYR B 1 110 ? 10.852 18.609 14.102 1 81.88 110 TYR B C 1
ATOM 1823 O O . TYR B 1 110 ? 9.914 18.688 14.898 1 81.88 110 TYR B O 1
ATOM 1831 N N . LEU B 1 111 ? 11.078 17.547 13.305 1 85 111 LEU B N 1
ATOM 1832 C CA . LEU B 1 111 ? 10.25 16.344 13.406 1 85 111 LEU B CA 1
ATOM 1833 C C . LEU B 1 111 ? 10.266 15.789 14.82 1 85 111 LEU B C 1
ATOM 1835 O O . LEU B 1 111 ? 9.219 15.391 15.352 1 85 111 LEU B O 1
ATOM 1839 N N . SER B 1 112 ? 11.398 15.82 15.43 1 87.81 112 SER B N 1
ATOM 1840 C CA . SER B 1 112 ? 11.539 15.32 16.797 1 87.81 112 SER B CA 1
ATOM 1841 C C . SER B 1 112 ? 10.648 16.109 17.766 1 87.81 112 SER B C 1
ATOM 1843 O O . SER B 1 112 ? 10.008 15.516 18.641 1 87.81 112 SER B O 1
ATOM 1845 N N . ARG B 1 113 ? 10.656 17.375 17.641 1 85.62 113 ARG B N 1
ATOM 1846 C CA . ARG B 1 113 ? 9.836 18.219 18.484 1 85.62 113 ARG B CA 1
ATOM 1847 C C . ARG B 1 113 ? 8.352 17.938 18.266 1 85.62 113 ARG B C 1
ATOM 1849 O O . ARG B 1 113 ? 7.57 17.875 19.203 1 85.62 113 ARG B O 1
ATOM 1856 N N . LEU B 1 114 ? 7.996 17.797 17.031 1 81.88 114 LEU B N 1
ATOM 1857 C CA . LEU B 1 114 ? 6.605 17.531 16.672 1 81.88 114 LEU B CA 1
ATOM 1858 C C . LEU B 1 114 ? 6.145 16.203 17.266 1 81.88 114 LEU B C 1
ATOM 1860 O O . LEU B 1 114 ? 5.023 16.109 17.766 1 81.88 114 LEU B O 1
ATOM 1864 N N . ILE B 1 115 ? 6.922 15.18 17.125 1 86.5 115 ILE B N 1
ATOM 1865 C CA . ILE B 1 115 ? 6.602 13.844 17.625 1 86.5 115 ILE B CA 1
ATOM 1866 C C . ILE B 1 115 ? 6.461 13.891 19.141 1 86.5 115 ILE B C 1
ATOM 1868 O O . ILE B 1 115 ? 5.523 13.305 19.703 1 86.5 115 ILE B O 1
ATOM 1872 N N . ALA B 1 116 ? 7.395 14.648 19.75 1 84.56 116 ALA B N 1
ATOM 1873 C CA . ALA B 1 116 ? 7.371 14.781 21.219 1 84.56 116 ALA B CA 1
ATOM 1874 C C . ALA B 1 116 ? 6.094 15.484 21.672 1 84.56 116 ALA B C 1
ATOM 1876 O O . ALA B 1 116 ? 5.52 15.117 22.703 1 84.56 116 ALA B O 1
ATOM 1877 N N . ARG B 1 117 ? 5.633 16.469 21.016 1 75.06 117 ARG B N 1
ATOM 1878 C CA . ARG B 1 117 ? 4.418 17.203 21.359 1 75.06 117 ARG B CA 1
ATOM 1879 C C . ARG B 1 117 ? 3.178 16.344 21.141 1 75.06 117 ARG B C 1
ATOM 1881 O O . ARG B 1 117 ? 2.203 16.453 21.891 1 75.06 117 ARG B O 1
ATOM 1888 N N . GLY B 1 118 ? 2.932 15.602 20.047 1 67.69 118 GLY B N 1
ATOM 1889 C CA . GLY B 1 118 ? 1.803 14.719 19.812 1 67.69 118 GLY B CA 1
ATOM 1890 C C . GLY B 1 118 ? 1.665 13.625 20.844 1 67.69 118 GLY B C 1
ATOM 1891 O O . GLY B 1 118 ? 0.555 13.18 21.156 1 67.69 118 GLY B O 1
ATOM 1892 N N . THR B 1 119 ? 2.73 12.93 21.203 1 55.22 119 THR B N 1
ATOM 1893 C CA . THR B 1 119 ? 2.686 11.992 22.328 1 55.22 119 THR B CA 1
ATOM 1894 C C . THR B 1 119 ? 2.129 12.664 23.578 1 55.22 119 THR B C 1
ATOM 1896 O O . THR B 1 119 ? 1.481 12.016 24.406 1 55.22 119 THR B O 1
ATOM 1899 N N . ALA B 1 120 ? 2.297 13.922 23.828 1 45.5 120 ALA B N 1
ATOM 1900 C CA . ALA B 1 120 ? 1.776 14.609 25 1 45.5 120 ALA B CA 1
ATOM 1901 C C . ALA B 1 120 ? 0.26 14.766 24.922 1 45.5 120 ALA B C 1
ATOM 1903 O O . ALA B 1 120 ? -0.425 14.766 25.953 1 45.5 120 ALA B O 1
ATOM 1904 N N . GLN B 1 121 ? -0.371 15.031 23.812 1 43.41 121 GLN B N 1
ATOM 1905 C CA . GLN B 1 121 ? -1.806 15.297 23.797 1 43.41 121 GLN B CA 1
ATOM 1906 C C . GLN B 1 121 ? -2.604 14.039 24.125 1 43.41 121 GLN B C 1
ATOM 1908 O O . GLN B 1 121 ? -3.723 14.125 24.641 1 43.41 121 GLN B O 1
ATOM 1913 N N . LYS B 1 122 ? -2.336 12.828 23.922 1 41.81 122 LYS B N 1
ATOM 1914 C CA . LYS B 1 122 ? -3.219 11.719 24.281 1 41.81 122 LYS B CA 1
ATOM 1915 C C . LYS B 1 122 ? -3.035 11.32 25.734 1 41.81 122 LYS B C 1
ATOM 1917 O O . LYS B 1 122 ? -3.773 10.477 26.25 1 41.81 122 LYS B O 1
ATOM 1922 N N . HIS B 1 123 ? -1.954 11.57 26.344 1 36 123 HIS B N 1
ATOM 1923 C CA . HIS B 1 123 ? -1.87 11 27.672 1 36 123 HIS B CA 1
ATOM 1924 C C . HIS B 1 123 ? -2.627 11.859 28.688 1 36 123 HIS B C 1
ATOM 1926 O O . HIS B 1 123 ? -2.068 12.797 29.25 1 36 123 HIS B O 1
ATOM 1932 N N . PHE B 1 124 ? -3.879 12.242 28.578 1 31.56 124 PHE B N 1
ATOM 1933 C CA . PHE B 1 124 ? -4.605 12.688 29.75 1 31.56 124 PHE B CA 1
ATOM 1934 C C . PHE B 1 124 ? -4.531 11.648 30.859 1 31.56 124 PHE B C 1
ATOM 1936 O O . PHE B 1 124 ? -4.988 10.516 30.688 1 31.56 124 PHE B O 1
ATOM 1943 N N . ILE B 1 125 ? -3.68 11.664 31.812 1 33.44 125 ILE B N 1
ATOM 1944 C CA . ILE B 1 125 ? -3.771 10.977 33.094 1 33.44 125 ILE B CA 1
ATOM 1945 C C . ILE B 1 125 ? -4.914 11.562 33.906 1 33.44 125 ILE B C 1
ATOM 1947 O O . ILE B 1 125 ? -4.891 12.75 34.25 1 33.44 125 ILE B O 1
ATOM 1951 N N . PRO B 1 126 ? -6.031 10.898 34.094 1 33.91 126 PRO B N 1
ATOM 1952 C CA . PRO B 1 126 ? -7.043 11.258 35.094 1 33.91 126 PRO B CA 1
ATOM 1953 C C . PRO B 1 126 ? -6.441 11.555 36.469 1 33.91 126 PRO B C 1
ATOM 1955 O O . PRO B 1 126 ? -5.551 10.836 36.906 1 33.91 126 PRO B O 1
ATOM 1958 N N . GLY B 1 127 ? -6.113 12.797 36.781 1 27.33 127 GLY B N 1
ATOM 1959 C CA . GLY B 1 127 ? -5.859 13.102 38.188 1 27.33 127 GLY B CA 1
ATOM 1960 C C . GLY B 1 127 ? -6.863 12.461 39.125 1 27.33 127 GLY B C 1
ATOM 1961 O O . GLY B 1 127 ? -8.07 12.539 38.875 1 27.33 127 GLY B O 1
ATOM 1962 N N . ALA B 1 128 ? -6.465 11.43 39.938 1 29.7 128 ALA B N 1
ATOM 1963 C CA . ALA B 1 128 ? -7.207 11.117 41.156 1 29.7 128 ALA B CA 1
ATOM 1964 C C . ALA B 1 128 ? -7.242 12.328 42.094 1 29.7 128 ALA B C 1
ATOM 1966 O O . ALA B 1 128 ? -6.332 13.156 42.062 1 29.7 128 ALA B O 1
#

Organism: NCBI:txid629263

Secondary structure (DSSP, 8-state):
-------------PPPP-SEEEEEEETTEEEEEEEEEE-SSEEEEEEE--SS---TT-EEEEEEEETTTTEEEEEEEEEEEEEESSSSTT-SEEEEEEEE----HHHHHHHHHHHHHHHHHT------/-------------PPPP-SEEEEEEETTEEEEEEEEEE-SSEEEEEEE--SS---TT-EEEEEEEETTTTEEEEEEEEEEEEEESSSSTT-SEEEEEEEE----HHHHHHHHHHHHHHHHHH------

Solvent-accessible surface area (backbone atoms only — not comparable to full-atom values): 14737 Å² total; per-residue (Å²): 131,83,80,77,76,75,76,78,72,76,81,71,75,80,77,76,84,52,77,43,53,33,37,38,35,42,90,82,45,73,40,68,29,28,29,63,44,67,58,92,56,34,33,35,31,38,31,66,65,59,96,68,65,84,51,63,46,38,59,33,37,4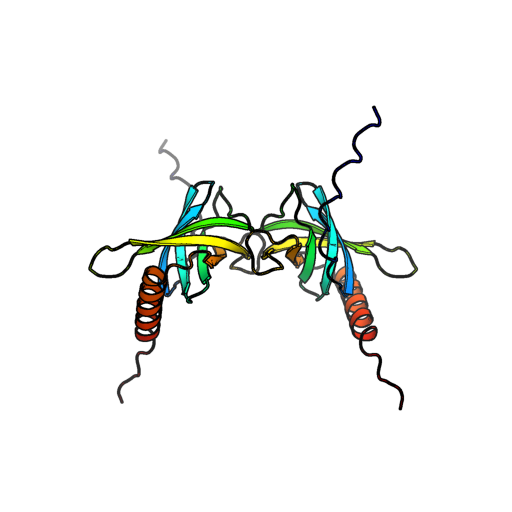0,36,38,66,43,81,94,75,71,47,68,48,78,43,46,27,24,25,41,25,36,25,46,61,41,99,51,71,79,40,60,35,30,34,33,33,37,32,55,69,69,83,49,63,71,58,50,52,50,45,50,52,50,45,57,52,54,63,55,69,72,62,74,73,79,80,126,130,83,80,79,75,77,76,78,72,75,82,72,75,79,78,77,85,53,77,41,52,34,36,39,35,42,90,84,45,73,40,66,30,27,29,62,43,66,56,92,56,35,33,36,31,38,33,67,65,58,96,70,66,85,52,62,48,37,60,34,35,39,36,37,66,45,82,94,76,71,47,70,48,77,44,46,28,22,26,41,25,37,25,46,61,41,100,50,71,78,41,62,35,30,33,34,33,38,32,54,71,69,81,49,64,71,57,49,52,51,45,49,52,52,44,58,52,55,62,54,69,71,62,74,72,81,78,127

Nearest PDB structures (foldseek):
  2rde-assembly1_A  TM=7.619E-01  e=5.642E-04  Vibrio cholerae O395
  1yln-assembly1_A-2  TM=7.605E-01  e=1.756E-03  Vibrio cholerae O1
  3kyg-assembly1_B  TM=7.536E-01  e=1.664E-03  Vibrio cholerae
  8gra-assembly1_G  TM=4.816E-01  e=1.446E-02  Bacteroides fragilis
  4rd6-assembly1_A  TM=5.407E-01  e=1.512E+00  Saccharolobus solfataricus P2

Radius of gyration: 22.67 Å; Cα contacts (8 Å, |Δi|>4): 497; chains: 2; bounding box: 77×67×78 Å

pLDDT: mean 82.42, std 19.76, range [27.33, 98.81]

Sequence (256 aa):
APAPKPAPAPVRSAQPTGRGQGQLRLPNGTQSCVIKALTLKDATLVIRVSENLPQVLDSAVLDLEQGEDNEVARLNGYLHSVAAFEQKPDSEWLQVTFRFVDHDAQKLDYLSRLIARGTAQKHFIPGAAPAPKPAPAPVRSAQPTGRGQGQLRLPNGTQSCVIKALTLKDATLVIRVSENLPQVLDSAVLDLEQGEDNEVARLNGYLHSVAAFEQKPDSEWLQVTFRFVDHDAQKLDYLSRLIARGTAQKHFIPGA

Foldseek 3Di:
DDDPDPDPDPPDPDDDAALAKKWKQFPVGIFIWHFHDADLWKTKIKGFDDPDDDDFFTKIWIWGQDDPPRDTQIFTFTWHDKAQPDPDPPRGMIITITTGPDPDPVSSVVSVVSNVVSVVVPPPDPDD/DDDPDPDPDPPDPDDDAALAKKWKQFPVGIFIWHFHDADLWKTKIKGFDDPDDDDFFTKIWIWGQDDPPRDTQIFTFTWHDKAQPDPDPPRGMIITITTGPDPDPVSSVVSVVSNVVSVVVPPPDPDD